Protein AF-A0A7Z8QUR5-F1 (afdb_monomer_lite)

pLDDT: mean 93.94, std 6.03, range [42.06, 98.44]

Radius of gyration: 19.05 Å; chains: 1; bounding box: 46×37×55 Å

Sequence (191 aa):
LMANPPFAGDIKESRILHQYELGFKENGKAQSKVGRDILFIERNLDFLKPGGRMAIVLPQGRFNNTSDKHIREFIAQHGRILAVIGLHGNSFKPHTGTKTSVLFVQKWDDELCPKVDDYPIFFAVSEKGGKDNSGDYIYVNNGNGQYKLDKNGHLIVDHDLHNHDGELQDGIAEAFIEWAKSEKFSFWAEC

Secondary structure (DSSP, 8-state):
-EE----S-EE--HHHHTT-GGGB-TTSPBPS-EEHHHHHHHHHHHTSPTT-EEEEEEETHHHH-GGGHHHHHHHHHHEEEEEEEEPPTTTTTTT----EEEEEEEE-BTTTB---S----EEEE-S-BSB-SSSPBPB-B-SSSSBPB-TTSPBPB-BSS--TTTTS---HHHHHHHHHHHTT-TTTS--

Foldseek 3Di:
DEDEDDQDDKDQPLVVLVVDPQQADPVRHGDRIDTPLLRVLRVVLVPADAQGKYKYKYFPCCVDPPVNVVSVVVQLVFWDFAEKEWEDQQLPPPPDSGTIIITMTTGDDVPQHDRDPDDDHYYYYKPFNQADRRRHGAFDDPVPRDGDAAPVRHTHGPTQDACNVVVRPGHPVNVSLVVCVVVVRSVNHDD

Structure (mmCIF, N/CA/C/O backbone):
data_AF-A0A7Z8QUR5-F1
#
_entry.id   AF-A0A7Z8QUR5-F1
#
loop_
_atom_site.group_PDB
_atom_site.id
_atom_site.type_symbol
_atom_site.label_atom_id
_atom_site.label_alt_id
_atom_site.label_comp_id
_atom_site.label_asym_id
_atom_site.label_entity_id
_atom_site.label_seq_id
_atom_site.pdbx_PDB_ins_code
_atom_site.Cartn_x
_atom_site.Cartn_y
_atom_site.Cartn_z
_atom_site.occupancy
_atom_site.B_iso_or_equiv
_atom_site.auth_seq_id
_atom_site.auth_comp_id
_atom_site.auth_asym_id
_atom_site.auth_atom_id
_atom_site.pdbx_PDB_model_num
ATOM 1 N N . LEU A 1 1 ? -10.947 2.548 -4.951 1.00 94.38 1 LEU A N 1
ATOM 2 C CA . LEU A 1 1 ? -10.442 3.801 -4.350 1.00 94.38 1 LEU A CA 1
ATOM 3 C C . LEU A 1 1 ? -8.917 3.785 -4.394 1.00 94.38 1 LEU A C 1
ATOM 5 O O . LEU A 1 1 ? -8.340 2.737 -4.148 1.00 94.38 1 LEU A O 1
ATOM 9 N N . MET A 1 2 ? -8.259 4.898 -4.710 1.00 97.06 2 MET A N 1
ATOM 10 C CA . MET A 1 2 ? -6.796 5.015 -4.621 1.00 97.06 2 MET A CA 1
ATOM 11 C C . MET A 1 2 ? -6.444 6.283 -3.851 1.00 97.06 2 MET A C 1
ATOM 13 O O . MET A 1 2 ? -7.043 7.324 -4.116 1.00 97.06 2 MET A O 1
ATOM 17 N N . ALA A 1 3 ? -5.514 6.201 -2.901 1.00 96.12 3 ALA A N 1
ATOM 18 C CA . ALA A 1 3 ? -5.150 7.344 -2.071 1.00 96.12 3 ALA A CA 1
ATOM 19 C C . ALA A 1 3 ? -3.667 7.358 -1.685 1.00 96.12 3 ALA A C 1
ATOM 21 O O . ALA A 1 3 ? -3.064 6.334 -1.369 1.00 96.12 3 ALA A O 1
ATOM 22 N N . ASN A 1 4 ? -3.109 8.564 -1.635 1.00 95.12 4 ASN A N 1
ATOM 23 C CA . ASN A 1 4 ? -1.828 8.862 -1.009 1.00 95.12 4 ASN A CA 1
ATOM 24 C C . ASN A 1 4 ? -2.069 9.950 0.057 1.00 95.12 4 ASN A C 1
ATOM 26 O O . ASN A 1 4 ? -1.924 11.137 -0.245 1.00 95.12 4 ASN A O 1
ATOM 30 N N . PRO A 1 5 ? -2.578 9.578 1.249 1.00 91.81 5 PRO A N 1
ATOM 31 C CA . PRO A 1 5 ? -2.932 10.538 2.287 1.00 91.81 5 PRO A CA 1
ATOM 32 C C . PRO A 1 5 ? -1.690 11.263 2.830 1.00 91.81 5 PRO A C 1
ATOM 34 O O . PRO A 1 5 ? -0.589 10.717 2.805 1.00 91.81 5 PRO A O 1
ATOM 37 N N . PRO A 1 6 ? -1.841 12.476 3.385 1.00 86.62 6 PRO A N 1
ATOM 38 C CA . PRO A 1 6 ? -0.739 13.150 4.060 1.00 86.62 6 PRO A CA 1
ATOM 39 C C . PRO A 1 6 ? -0.264 12.331 5.273 1.00 86.62 6 PRO A C 1
ATOM 41 O O . PRO A 1 6 ? -1.044 12.047 6.180 1.00 86.62 6 PRO A O 1
ATOM 44 N N . PHE A 1 7 ? 1.028 11.989 5.311 1.00 79.75 7 PHE A N 1
ATOM 45 C CA . PHE A 1 7 ? 1.600 11.131 6.362 1.00 79.75 7 PHE A CA 1
ATOM 46 C C . PHE A 1 7 ? 1.850 11.850 7.691 1.00 79.75 7 PHE A C 1
ATOM 48 O O . PHE A 1 7 ? 1.913 11.216 8.740 1.00 79.75 7 PHE A O 1
ATOM 55 N N . ALA A 1 8 ? 2.059 13.167 7.653 1.00 81.00 8 ALA A N 1
ATOM 56 C CA . ALA A 1 8 ? 2.546 13.916 8.802 1.00 81.00 8 ALA A CA 1
ATOM 57 C C . ALA A 1 8 ? 1.423 14.616 9.576 1.00 81.00 8 ALA A C 1
ATOM 59 O O . ALA A 1 8 ? 0.533 15.260 9.007 1.00 81.00 8 ALA A O 1
ATOM 60 N N . GLY A 1 9 ? 1.564 14.578 10.899 1.00 88.56 9 GLY A N 1
ATOM 61 C CA . GLY A 1 9 ? 0.749 15.323 11.846 1.00 88.56 9 GLY A CA 1
ATOM 62 C C . GLY A 1 9 ? -0.358 14.498 12.489 1.00 88.56 9 GLY A C 1
ATOM 63 O O . GLY A 1 9 ? -0.866 13.527 11.929 1.00 88.56 9 GLY A O 1
ATOM 64 N N . ASP A 1 10 ? -0.737 14.955 13.677 1.00 94.06 10 ASP A N 1
ATOM 65 C CA . ASP A 1 10 ? -1.798 14.362 14.477 1.00 94.06 10 ASP A CA 1
ATOM 66 C C . ASP A 1 10 ? -3.053 15.244 14.420 1.00 94.06 10 ASP A C 1
ATOM 68 O O . ASP A 1 10 ? -2.958 16.475 14.409 1.00 94.06 10 ASP A O 1
ATOM 72 N N . ILE A 1 11 ? -4.223 14.611 14.440 1.00 94.81 11 ILE A N 1
ATOM 73 C CA . ILE A 1 11 ? -5.502 15.245 14.766 1.00 94.81 11 ILE A CA 1
ATOM 74 C C . ILE A 1 11 ? -5.678 15.183 16.279 1.00 94.81 11 ILE A C 1
ATOM 76 O O . ILE A 1 11 ? -5.485 14.124 16.878 1.00 94.81 11 ILE A O 1
ATOM 80 N N . LYS A 1 12 ? -6.017 16.315 16.900 1.00 95.88 12 LYS A N 1
ATOM 81 C CA . LYS A 1 12 ? -6.177 16.444 18.364 1.00 95.88 12 LYS A CA 1
ATOM 82 C C . LYS A 1 12 ? -7.586 16.875 18.761 1.00 95.88 12 LYS A C 1
ATOM 84 O O . LYS A 1 12 ? -7.956 16.820 19.929 1.00 95.88 12 LYS A O 1
ATOM 89 N N . GLU A 1 13 ? -8.371 17.334 17.798 1.00 96.06 13 GLU A N 1
ATOM 90 C CA . GLU A 1 13 ? -9.715 17.839 17.989 1.00 96.06 13 GLU A CA 1
ATOM 91 C C . GLU A 1 13 ? -10.653 16.681 18.350 1.00 96.06 13 GLU A C 1
ATOM 93 O O . GLU A 1 13 ? -11.044 15.897 17.485 1.00 96.06 13 GLU A O 1
ATOM 98 N N . SER A 1 14 ? -11.067 16.583 19.619 1.00 94.06 14 SER A N 1
ATOM 99 C CA . SER A 1 14 ? -11.916 15.481 20.106 1.00 94.06 14 SER A CA 1
ATOM 100 C C . SER A 1 14 ? -13.206 15.315 19.301 1.00 94.06 14 SER A C 1
ATOM 102 O O . SER A 1 14 ? -13.635 14.196 19.053 1.00 94.06 14 SER A O 1
ATOM 104 N N . ARG A 1 15 ? -13.801 16.419 18.823 1.00 95.12 15 ARG A N 1
ATOM 105 C CA . ARG A 1 15 ? -14.998 16.376 17.965 1.00 95.12 15 ARG A CA 1
ATOM 106 C C . ARG A 1 15 ? -14.752 15.629 16.650 1.00 95.12 15 ARG A C 1
ATOM 108 O O . ARG A 1 15 ? -15.685 15.038 16.116 1.00 95.12 15 ARG A O 1
ATOM 115 N N . ILE A 1 16 ? -13.536 15.692 16.111 1.00 94.12 16 ILE A N 1
ATOM 116 C CA . ILE A 1 16 ? -13.156 14.932 14.919 1.00 94.12 16 ILE A CA 1
ATOM 117 C C . ILE A 1 16 ? -12.874 13.489 15.323 1.00 94.12 16 ILE A C 1
ATOM 119 O O . ILE A 1 16 ? -13.460 12.593 14.735 1.00 94.12 16 ILE A O 1
ATOM 123 N N . LEU A 1 17 ? -12.050 13.265 16.352 1.00 95.56 17 LEU A N 1
ATOM 124 C CA . LEU A 1 17 ? -11.654 11.916 16.778 1.00 95.56 17 LEU A CA 1
ATOM 125 C C . LEU A 1 17 ? -12.848 11.036 17.163 1.00 95.56 17 LEU A C 1
ATOM 127 O O . LEU A 1 17 ? -12.876 9.871 16.801 1.00 95.56 17 LEU A O 1
ATOM 131 N N . HIS A 1 18 ? -13.867 11.592 17.819 1.00 95.50 18 HIS A N 1
ATOM 132 C CA . HIS A 1 18 ? -15.060 10.837 18.216 1.00 95.50 18 HIS A CA 1
ATOM 133 C C . HIS A 1 18 ? -15.936 10.369 17.040 1.00 95.50 18 HIS A C 1
ATOM 135 O O . HIS A 1 18 ? -16.904 9.652 17.268 1.00 95.50 18 HIS A O 1
ATOM 141 N N . GLN A 1 19 ? -15.634 10.779 15.804 1.00 95.38 19 GLN A N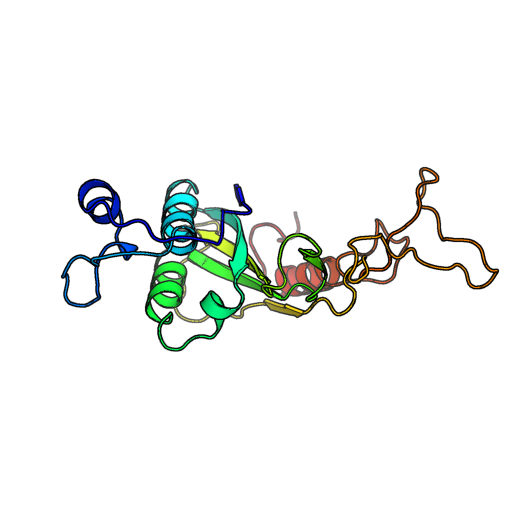 1
ATOM 142 C CA . GLN A 1 19 ? -16.309 10.282 14.599 1.00 95.38 19 GLN A CA 1
ATOM 143 C C . GLN A 1 19 ? -15.662 9.013 14.034 1.00 95.38 19 GLN A C 1
ATOM 145 O O . GLN A 1 19 ? -16.147 8.522 13.021 1.00 95.38 19 GLN A O 1
ATOM 150 N N . TYR A 1 20 ? -14.569 8.540 14.639 1.00 96.69 20 TYR A N 1
ATOM 151 C CA . TYR A 1 20 ? -13.772 7.423 14.146 1.00 96.69 20 TYR A CA 1
ATOM 152 C C . TYR A 1 20 ? -13.586 6.366 15.234 1.00 96.69 20 TYR A C 1
ATOM 154 O O . TYR A 1 20 ? -13.279 6.713 16.375 1.00 96.69 20 TYR A O 1
ATOM 162 N N . GLU A 1 21 ? -13.685 5.090 14.883 1.00 95.94 21 GLU A N 1
ATOM 163 C CA . GLU A 1 21 ? -13.362 3.948 15.741 1.00 95.94 21 GLU A CA 1
ATOM 164 C C . GLU A 1 21 ? -11.889 3.968 16.153 1.00 95.94 21 GLU A C 1
ATOM 166 O O . GLU A 1 21 ? -11.568 3.860 17.339 1.00 95.94 21 GLU A O 1
ATOM 171 N N . LEU A 1 22 ? -10.985 4.246 15.206 1.00 95.62 22 LEU A N 1
ATOM 172 C CA . LEU A 1 22 ? -9.558 4.445 15.479 1.00 95.62 22 LEU A CA 1
ATOM 173 C C . LEU A 1 22 ? -9.285 5.724 16.291 1.00 95.62 22 LEU A C 1
ATOM 175 O O . LEU A 1 22 ? -8.158 5.958 16.727 1.00 95.62 22 LEU A O 1
ATOM 179 N N . GLY A 1 23 ? -10.309 6.544 16.546 1.00 95.75 23 GLY A N 1
ATOM 180 C CA . GLY A 1 23 ? -10.299 7.629 17.525 1.00 95.75 23 GLY A CA 1
ATOM 181 C C . GLY A 1 23 ? -10.326 7.159 18.982 1.00 95.75 23 GLY A C 1
ATOM 182 O O . GLY A 1 23 ? -10.066 7.959 19.885 1.00 95.75 23 GLY A O 1
ATOM 183 N N . PHE A 1 24 ? -10.593 5.876 19.233 1.00 94.69 24 PHE A N 1
ATOM 184 C CA . PHE A 1 24 ? -10.691 5.279 20.562 1.00 94.69 24 PHE A CA 1
ATOM 185 C C . PHE A 1 24 ? -9.614 4.211 20.776 1.00 94.69 24 PHE A C 1
ATOM 187 O O . PHE A 1 24 ? -9.007 3.691 19.844 1.00 94.69 24 PHE A O 1
ATOM 194 N N . LYS A 1 25 ? -9.315 3.930 22.044 1.00 90.88 25 LYS A N 1
ATOM 195 C CA . LYS A 1 25 ? -8.469 2.808 22.467 1.00 90.88 25 LYS A CA 1
ATOM 196 C C . LYS A 1 25 ? -9.331 1.564 22.664 1.00 90.88 25 LYS A C 1
ATOM 198 O O . LYS A 1 25 ? -10.531 1.681 22.886 1.00 90.88 25 LYS A O 1
ATOM 203 N N . GLU A 1 26 ? -8.699 0.396 22.750 1.00 86.75 26 GLU A N 1
ATOM 204 C CA . GLU A 1 26 ? -9.377 -0.883 23.034 1.00 86.75 26 GLU A CA 1
ATOM 205 C C . GLU A 1 26 ? -10.237 -0.859 24.312 1.00 86.75 26 GLU A C 1
ATOM 207 O O . GLU A 1 26 ? -11.269 -1.513 24.386 1.00 86.75 26 GLU A O 1
ATOM 212 N N . ASN A 1 27 ? -9.860 -0.061 25.318 1.00 89.62 27 ASN A N 1
ATOM 213 C CA . ASN A 1 27 ? -10.640 0.105 26.551 1.00 89.62 27 ASN A CA 1
ATOM 214 C C . ASN A 1 27 ? -11.798 1.121 26.440 1.00 89.62 27 ASN A C 1
ATOM 216 O O . ASN A 1 27 ? -12.309 1.574 27.465 1.00 89.62 27 ASN A O 1
ATOM 220 N N . GLY A 1 28 ? -12.153 1.544 25.225 1.00 90.44 28 GLY A N 1
ATOM 221 C CA . GLY A 1 28 ? -13.229 2.494 24.936 1.00 90.44 28 GLY A CA 1
ATOM 222 C C . GLY A 1 28 ? -12.909 3.958 25.255 1.00 90.44 28 GLY A C 1
ATOM 223 O O . GLY A 1 28 ? -13.743 4.832 25.029 1.00 90.44 28 GLY A O 1
ATOM 224 N N . LYS A 1 29 ? -11.716 4.278 25.776 1.00 93.81 29 LYS A N 1
ATOM 225 C CA . LYS A 1 29 ? -11.328 5.673 26.037 1.00 93.81 29 LYS A CA 1
ATOM 226 C C . LYS A 1 29 ? -10.897 6.361 24.747 1.00 93.81 29 LYS A C 1
ATOM 228 O O . LYS A 1 29 ? -10.070 5.825 24.012 1.00 93.81 29 LYS A O 1
ATOM 233 N N . ALA A 1 30 ? -11.379 7.582 24.530 1.00 93.81 30 ALA A N 1
ATOM 234 C CA . ALA A 1 30 ? -10.937 8.418 23.419 1.00 93.81 30 ALA A CA 1
ATOM 235 C C . ALA A 1 30 ? -9.418 8.660 23.468 1.00 93.81 30 ALA A C 1
ATOM 237 O O . ALA A 1 30 ? -8.822 8.862 24.536 1.00 93.81 30 ALA A O 1
ATOM 238 N N . GLN A 1 31 ? -8.781 8.639 22.301 1.00 94.75 31 GLN A N 1
ATOM 239 C CA . GLN A 1 31 ? -7.387 9.027 22.145 1.00 94.75 31 GLN A CA 1
ATOM 240 C C . GLN A 1 31 ? -7.263 10.554 22.210 1.00 94.75 31 GLN A C 1
ATOM 242 O O . GLN A 1 31 ? -8.130 11.286 21.744 1.00 94.75 31 GLN A O 1
ATOM 247 N N . SER A 1 32 ? -6.174 11.058 22.796 1.00 94.06 32 SER A N 1
ATOM 248 C CA . SER A 1 32 ? -5.909 12.505 22.851 1.00 94.06 32 SER A CA 1
ATOM 249 C C . SER A 1 32 ? -5.345 13.055 21.542 1.00 94.06 32 SER A C 1
ATOM 251 O O . SER A 1 32 ? -5.365 14.264 21.314 1.00 94.06 32 SER A O 1
ATOM 253 N N . LYS A 1 33 ? -4.796 12.171 20.704 1.00 95.31 33 LYS A N 1
ATOM 254 C CA . LYS A 1 33 ? -4.282 12.478 19.377 1.00 95.31 33 LYS A CA 1
ATOM 255 C C . LYS A 1 33 ? -4.216 11.206 18.536 1.00 95.31 33 LYS A C 1
ATOM 257 O O . LYS A 1 33 ? -3.878 10.156 19.078 1.00 95.31 33 LYS A O 1
ATOM 262 N N . VAL A 1 34 ? -4.487 11.310 17.240 1.00 94.75 34 VAL A N 1
ATOM 263 C CA . VAL A 1 34 ? -4.374 10.195 16.283 1.00 94.75 34 VAL A CA 1
ATOM 264 C C . VAL A 1 34 ? -3.697 10.692 15.011 1.00 94.75 34 VAL A C 1
ATOM 266 O O . VAL A 1 34 ? -3.974 11.804 14.559 1.00 94.75 34 VAL A O 1
ATOM 269 N N . GLY A 1 35 ? -2.800 9.885 14.442 1.00 94.00 35 GLY A N 1
ATOM 270 C CA . GLY A 1 35 ? -2.134 10.211 13.180 1.00 94.00 35 GLY A CA 1
ATOM 271 C C . GLY A 1 35 ? -3.149 10.387 12.051 1.00 94.00 35 GLY A C 1
ATOM 272 O O . GLY A 1 35 ? -4.105 9.618 11.944 1.00 94.00 35 GLY A O 1
ATOM 273 N N . ARG A 1 36 ? -2.964 11.407 11.204 1.00 93.31 36 ARG A N 1
ATOM 274 C CA . ARG A 1 36 ? -3.874 11.653 10.069 1.00 93.31 36 ARG A CA 1
ATOM 275 C C . ARG A 1 36 ? -3.976 10.443 9.154 1.00 93.31 36 ARG A C 1
ATOM 277 O O . ARG A 1 36 ? -5.077 10.065 8.771 1.00 93.31 36 ARG A O 1
ATOM 284 N N . ASP A 1 37 ? -2.838 9.834 8.847 1.00 92.75 37 ASP A N 1
ATOM 285 C CA . ASP A 1 37 ? -2.734 8.625 8.036 1.00 92.75 37 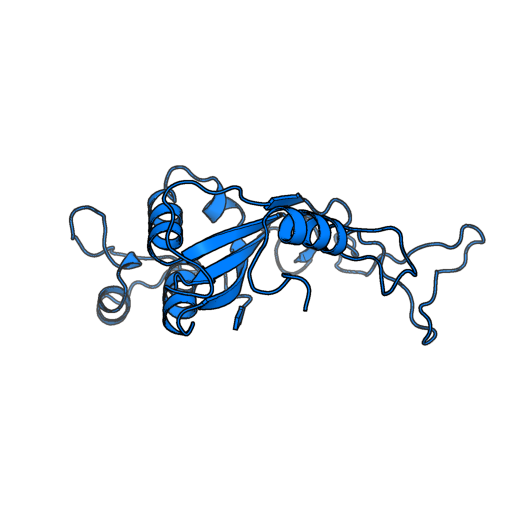ASP A CA 1
ATOM 286 C C . ASP A 1 37 ? -3.608 7.479 8.571 1.00 92.75 37 ASP A C 1
ATOM 288 O O . ASP A 1 37 ? -4.273 6.818 7.780 1.00 92.75 37 ASP A O 1
ATOM 292 N N . ILE A 1 38 ? -3.694 7.312 9.896 1.00 94.81 38 ILE A N 1
ATOM 293 C CA . ILE A 1 38 ? -4.559 6.317 10.552 1.00 94.81 38 ILE A CA 1
ATOM 294 C C . ILE A 1 38 ? -6.039 6.612 10.281 1.00 94.81 38 ILE A C 1
ATOM 296 O O . ILE A 1 38 ? -6.769 5.730 9.841 1.00 94.81 38 ILE A O 1
ATOM 300 N N . LEU A 1 39 ? -6.489 7.852 10.491 1.00 95.25 39 LEU A N 1
ATOM 301 C CA . LEU A 1 39 ? -7.895 8.216 10.258 1.00 95.25 39 LEU A CA 1
ATOM 302 C C . LEU A 1 39 ? -8.279 8.121 8.776 1.00 95.25 39 LEU A C 1
ATOM 304 O O . LEU A 1 39 ? -9.428 7.834 8.443 1.00 95.25 39 LEU A O 1
ATOM 308 N N . PHE A 1 40 ? -7.318 8.329 7.871 1.00 95.94 40 PHE A N 1
ATOM 309 C CA . PHE A 1 40 ? -7.537 8.087 6.450 1.00 95.94 40 PHE A CA 1
ATOM 310 C C . PHE A 1 40 ? -7.766 6.604 6.148 1.00 95.94 40 PHE A C 1
ATOM 312 O O . PHE A 1 40 ? -8.554 6.325 5.253 1.00 95.94 40 PHE A O 1
ATOM 319 N N . ILE A 1 41 ? -7.153 5.653 6.859 1.00 96.44 41 ILE A N 1
ATOM 320 C CA . ILE A 1 41 ? -7.423 4.218 6.644 1.00 96.44 41 ILE A CA 1
ATOM 321 C C . ILE A 1 41 ? -8.914 3.934 6.836 1.00 96.44 41 ILE A C 1
ATOM 323 O O . ILE A 1 41 ? -9.567 3.434 5.921 1.00 96.44 41 ILE A O 1
ATOM 327 N N . GLU A 1 42 ? -9.451 4.330 7.988 1.00 96.81 42 GLU A N 1
ATOM 328 C CA . GLU A 1 42 ? -10.864 4.158 8.326 1.00 96.81 42 GLU A CA 1
ATOM 329 C C . GLU A 1 42 ? -11.775 4.895 7.341 1.00 96.81 42 GLU A C 1
ATOM 331 O O . GLU A 1 42 ? -12.625 4.278 6.704 1.00 96.81 42 GLU A O 1
ATOM 336 N N . ARG A 1 43 ? -11.512 6.183 7.083 1.00 96.38 43 ARG A N 1
ATOM 337 C CA . ARG A 1 43 ? -12.330 6.967 6.147 1.00 96.38 43 ARG A CA 1
ATOM 338 C C . ARG A 1 43 ? -12.380 6.363 4.740 1.00 96.38 43 ARG A C 1
ATOM 340 O O . ARG A 1 43 ? -13.412 6.424 4.076 1.00 96.38 43 ARG A O 1
ATOM 347 N N . ASN A 1 44 ? -11.262 5.826 4.252 1.00 97.06 44 ASN A N 1
ATOM 348 C CA . ASN A 1 44 ? -11.205 5.208 2.930 1.00 97.06 44 ASN A CA 1
ATOM 349 C C . ASN A 1 44 ? -11.963 3.872 2.895 1.00 97.06 44 ASN A C 1
ATOM 351 O O . ASN A 1 44 ? -12.617 3.598 1.890 1.00 97.06 44 ASN A O 1
ATOM 355 N N . LEU A 1 45 ? -11.927 3.080 3.973 1.00 96.88 45 LEU A N 1
ATOM 356 C CA . LEU A 1 45 ? -12.722 1.853 4.112 1.00 96.88 45 LEU A CA 1
ATOM 357 C C . LEU A 1 45 ? -14.228 2.142 4.189 1.00 96.88 45 LEU A C 1
ATOM 359 O O . LEU A 1 45 ? -15.021 1.424 3.571 1.00 96.88 45 LEU A O 1
ATOM 363 N N . ASP A 1 46 ? -14.632 3.216 4.867 1.00 96.50 46 ASP A N 1
ATOM 364 C CA . ASP A 1 46 ? -16.031 3.658 4.919 1.00 96.50 46 ASP A CA 1
ATOM 365 C C . ASP A 1 46 ? -16.574 3.997 3.530 1.00 96.50 46 ASP A C 1
ATOM 367 O O . ASP A 1 46 ? -17.696 3.627 3.187 1.00 96.50 46 ASP A O 1
ATOM 371 N N . PHE A 1 47 ? -15.759 4.656 2.701 1.00 96.88 47 PHE A N 1
ATOM 372 C CA . PHE A 1 47 ? -16.135 5.029 1.336 1.00 96.88 47 PHE A CA 1
ATOM 373 C C . PHE A 1 47 ? -16.159 3.865 0.346 1.00 96.88 47 PHE A C 1
ATOM 375 O O . PHE A 1 47 ? -16.686 4.015 -0.761 1.00 96.88 47 PHE A O 1
ATOM 382 N N . LEU A 1 48 ? -15.617 2.700 0.702 1.00 98.00 48 LEU A N 1
ATOM 383 C CA . LEU A 1 48 ? -15.792 1.513 -0.121 1.00 98.00 48 LEU A CA 1
ATOM 384 C C . LEU A 1 48 ? -17.219 0.980 0.021 1.00 98.00 48 LEU A C 1
ATOM 386 O O . LEU A 1 48 ? -17.692 0.680 1.121 1.00 98.00 48 LEU A O 1
ATOM 390 N N . LYS A 1 49 ? -17.872 0.769 -1.124 1.00 97.69 49 LYS A N 1
ATOM 391 C CA . LYS A 1 49 ? -19.015 -0.146 -1.202 1.00 97.69 49 LYS A CA 1
ATOM 392 C C . LYS A 1 49 ? -18.585 -1.566 -0.783 1.00 97.69 49 LYS A C 1
ATOM 394 O O . LYS A 1 49 ? -17.398 -1.881 -0.935 1.00 97.69 49 LYS A O 1
ATOM 399 N N . PRO A 1 50 ? -19.506 -2.424 -0.313 1.00 98.06 50 PRO A N 1
ATOM 400 C CA . PRO A 1 50 ? -19.234 -3.853 -0.139 1.00 98.06 50 PRO A CA 1
ATOM 401 C C . PRO A 1 50 ? -18.555 -4.454 -1.382 1.00 98.06 50 PRO A C 1
ATOM 403 O O . PRO A 1 50 ? -18.873 -4.082 -2.518 1.00 98.06 50 PRO A O 1
ATOM 406 N N . GLY A 1 51 ? -17.505 -5.249 -1.166 1.00 97.69 51 GLY A N 1
ATOM 407 C CA . GLY A 1 51 ? -16.700 -5.880 -2.220 1.00 97.69 51 GLY A CA 1
ATOM 408 C C . GLY A 1 51 ? -15.782 -4.912 -2.975 1.00 97.69 51 GLY A C 1
ATOM 409 O O . GLY A 1 51 ? -14.992 -5.322 -3.830 1.00 97.69 51 GLY A O 1
ATOM 410 N N . GLY A 1 52 ? -15.866 -3.613 -2.670 1.00 98.06 52 GLY A N 1
ATOM 411 C CA . GLY A 1 52 ? -15.011 -2.570 -3.211 1.00 98.06 52 GLY A CA 1
ATOM 412 C C . GLY A 1 52 ? -13.553 -2.752 -2.799 1.00 98.06 52 GLY A C 1
ATOM 413 O O . GLY A 1 52 ? -13.242 -3.351 -1.775 1.00 98.06 52 GLY A O 1
ATOM 414 N N . ARG A 1 53 ? -12.641 -2.208 -3.608 1.00 98.06 53 ARG A N 1
ATOM 415 C CA . ARG A 1 53 ? -11.191 -2.332 -3.412 1.00 98.06 53 ARG A CA 1
ATOM 416 C C . ARG A 1 53 ? -10.543 -0.971 -3.203 1.00 98.06 53 ARG A C 1
ATOM 418 O O . ARG A 1 53 ? -10.925 0.004 -3.865 1.00 98.06 53 ARG A O 1
ATOM 425 N N . MET A 1 54 ? -9.542 -0.910 -2.333 1.00 97.81 54 MET A N 1
ATOM 426 C CA . MET A 1 54 ? -8.674 0.253 -2.168 1.00 97.81 54 MET A CA 1
ATOM 427 C C . MET A 1 54 ? -7.196 -0.091 -2.315 1.00 97.81 54 MET A C 1
ATOM 429 O O . MET A 1 54 ? -6.774 -1.180 -1.939 1.00 97.81 54 MET A O 1
ATOM 433 N N . ALA A 1 55 ? -6.430 0.877 -2.813 1.00 98.25 55 ALA A N 1
ATOM 434 C CA . ALA A 1 55 ? -4.978 0.928 -2.707 1.00 98.25 55 ALA A CA 1
ATOM 435 C C . ALA A 1 55 ? -4.597 2.222 -1.974 1.00 98.25 55 ALA A C 1
ATOM 437 O O . ALA A 1 55 ? -4.990 3.311 -2.403 1.00 98.25 55 ALA A O 1
ATOM 438 N N . ILE A 1 56 ? -3.877 2.118 -0.859 1.00 97.62 56 ILE A N 1
ATOM 439 C CA . ILE A 1 56 ? -3.486 3.275 -0.047 1.00 97.62 56 ILE A CA 1
ATOM 440 C C . ILE A 1 56 ? -1.993 3.252 0.253 1.00 97.62 56 ILE A C 1
ATOM 442 O O . ILE A 1 56 ? -1.452 2.236 0.683 1.00 97.62 56 ILE A O 1
ATOM 446 N N . VAL A 1 57 ? -1.323 4.380 0.033 1.00 97.12 57 VAL A N 1
ATOM 447 C CA . VAL A 1 57 ? 0.075 4.550 0.437 1.00 97.12 57 VAL A CA 1
ATOM 448 C C . VAL A 1 57 ? 0.126 4.904 1.920 1.00 97.12 57 VAL A C 1
ATOM 450 O O . VAL A 1 57 ? -0.532 5.846 2.354 1.00 97.12 57 VAL A O 1
ATOM 453 N N . LEU A 1 58 ? 0.920 4.174 2.699 1.00 95.56 58 LEU A N 1
ATOM 454 C CA . LEU A 1 58 ? 1.118 4.427 4.127 1.00 95.56 58 LEU A CA 1
ATOM 455 C C . LEU A 1 58 ? 2.606 4.329 4.497 1.00 95.56 58 LEU A C 1
ATOM 457 O O . LEU A 1 58 ? 3.369 3.632 3.818 1.00 95.56 58 LEU A O 1
ATOM 461 N N . PRO A 1 59 ? 3.049 4.981 5.587 1.00 94.44 59 PRO A N 1
ATOM 462 C CA . PRO A 1 59 ? 4.374 4.746 6.151 1.00 94.44 59 PRO A CA 1
ATOM 463 C C . PRO A 1 59 ? 4.568 3.272 6.522 1.00 94.44 59 PRO A C 1
ATOM 465 O O . PRO A 1 59 ? 3.670 2.654 7.097 1.00 94.44 59 PRO A O 1
ATOM 468 N N . GLN A 1 60 ? 5.762 2.723 6.275 1.00 91.06 60 GLN A N 1
ATOM 469 C CA . GLN A 1 60 ? 6.041 1.302 6.521 1.00 91.06 60 GLN A CA 1
ATOM 470 C C . GLN A 1 60 ? 5.762 0.886 7.981 1.00 91.06 60 GLN A C 1
ATOM 472 O O . GLN A 1 60 ? 5.323 -0.234 8.233 1.00 91.06 60 GLN A O 1
ATOM 477 N N . GLY A 1 61 ? 5.957 1.808 8.932 1.00 89.38 61 GLY A N 1
ATOM 478 C CA . GLY A 1 61 ? 5.701 1.588 10.358 1.00 89.38 61 GLY A CA 1
ATOM 479 C C . GLY A 1 61 ? 4.303 1.039 10.669 1.00 89.38 61 GLY A C 1
ATOM 480 O O . GLY A 1 61 ? 4.159 0.216 11.570 1.00 89.38 61 GLY A O 1
ATOM 481 N N . ARG A 1 62 ? 3.280 1.408 9.881 1.00 92.38 62 ARG A N 1
ATOM 482 C CA . ARG A 1 62 ? 1.897 0.935 10.089 1.00 92.38 62 ARG A CA 1
ATOM 483 C C . ARG A 1 62 ? 1.755 -0.579 9.928 1.00 92.38 62 ARG A C 1
ATOM 485 O O . ARG A 1 62 ? 0.894 -1.198 10.553 1.00 92.38 62 ARG A O 1
ATOM 492 N N . PHE A 1 63 ? 2.635 -1.192 9.144 1.00 88.94 63 PHE A N 1
ATOM 493 C CA . PHE A 1 63 ? 2.581 -2.617 8.839 1.00 88.94 63 PHE A CA 1
ATOM 494 C C . PHE A 1 63 ? 3.351 -3.484 9.835 1.00 88.94 63 PHE A C 1
ATOM 496 O O . PHE A 1 63 ? 3.028 -4.660 9.967 1.00 88.94 63 PHE A O 1
ATOM 503 N N . ASN A 1 64 ? 4.342 -2.939 10.548 1.00 86.69 64 ASN A N 1
ATOM 504 C CA . ASN A 1 64 ? 5.260 -3.746 11.360 1.00 86.69 64 ASN A CA 1
ATOM 505 C C . ASN A 1 64 ? 5.413 -3.295 12.818 1.00 86.69 64 ASN A C 1
ATOM 507 O O . ASN A 1 64 ? 5.821 -4.106 13.648 1.00 86.69 64 ASN A O 1
ATOM 511 N N . ASN A 1 65 ? 5.065 -2.056 13.171 1.00 91.06 65 ASN A N 1
ATOM 512 C CA . ASN A 1 65 ? 5.190 -1.599 14.551 1.00 91.06 65 ASN A CA 1
ATOM 513 C C . ASN A 1 65 ? 4.235 -2.376 15.467 1.00 91.06 65 ASN A C 1
ATOM 515 O O . ASN A 1 65 ? 3.048 -2.554 15.160 1.00 91.06 65 ASN A O 1
ATOM 519 N N . THR A 1 66 ? 4.737 -2.795 16.630 1.00 91.00 66 THR A N 1
ATOM 520 C CA . THR A 1 66 ? 3.937 -3.473 17.662 1.00 91.00 66 THR A CA 1
ATOM 521 C C . THR A 1 66 ? 2.834 -2.567 18.209 1.00 91.00 66 THR A C 1
ATOM 523 O O . THR A 1 66 ? 1.721 -3.035 18.435 1.00 91.00 66 THR A O 1
ATOM 526 N N . SER A 1 67 ? 3.102 -1.262 18.350 1.00 89.19 67 SER A N 1
ATOM 527 C CA . SER A 1 67 ? 2.108 -0.261 18.775 1.00 89.19 67 SER A CA 1
ATOM 528 C C . SER A 1 67 ? 0.917 -0.147 17.821 1.00 89.19 67 SER A C 1
ATOM 530 O O . SER A 1 67 ? -0.176 0.239 18.231 1.00 89.19 67 SER A O 1
ATOM 532 N N . ASP A 1 68 ? 1.121 -0.512 16.557 1.00 92.62 68 ASP A N 1
ATOM 533 C CA . ASP A 1 68 ? 0.166 -0.308 15.469 1.00 92.62 68 ASP A CA 1
ATOM 534 C C . ASP A 1 68 ? -0.637 -1.587 15.171 1.00 92.62 68 ASP A C 1
ATOM 536 O O . ASP A 1 68 ? -1.362 -1.657 14.181 1.00 92.62 68 ASP A O 1
ATOM 540 N N . LYS A 1 69 ? -0.541 -2.607 16.040 1.00 93.56 69 LYS A N 1
ATOM 541 C CA . LYS A 1 69 ? -1.296 -3.865 15.927 1.00 93.56 69 LYS A CA 1
ATOM 542 C C . LYS A 1 69 ? -2.803 -3.627 15.774 1.00 93.56 69 LYS A C 1
ATOM 544 O O . LYS A 1 69 ? -3.397 -4.174 14.850 1.00 93.56 69 LYS A O 1
ATOM 549 N N . HIS A 1 70 ? -3.371 -2.751 16.603 1.00 92.94 70 HIS A N 1
ATOM 550 C CA . HIS A 1 70 ? -4.797 -2.407 16.586 1.00 92.94 70 HIS A CA 1
ATOM 551 C C . HIS A 1 70 ? -5.275 -1.873 15.223 1.00 92.94 70 HIS A C 1
ATOM 553 O O . HIS A 1 70 ? -6.405 -2.122 14.822 1.00 92.94 70 HIS A O 1
ATOM 559 N N . ILE A 1 71 ? -4.406 -1.190 14.466 1.00 94.69 71 ILE A N 1
ATOM 560 C CA . ILE A 1 71 ? -4.723 -0.693 13.118 1.00 94.69 71 ILE A CA 1
ATOM 561 C C . ILE A 1 71 ? -4.848 -1.867 12.144 1.00 94.69 71 ILE A C 1
ATOM 563 O O . ILE A 1 71 ? -5.762 -1.901 11.325 1.00 94.69 71 ILE A O 1
ATOM 567 N N . ARG A 1 72 ? -3.941 -2.849 12.230 1.00 95.38 72 ARG A N 1
ATOM 568 C CA . ARG A 1 72 ? -3.993 -4.053 11.385 1.00 95.38 72 ARG A CA 1
ATOM 569 C C . ARG A 1 72 ? -5.212 -4.910 11.710 1.00 95.38 72 ARG A C 1
ATOM 571 O O . ARG A 1 72 ? -5.853 -5.408 10.792 1.00 95.38 72 ARG A O 1
ATOM 578 N N . GLU A 1 73 ? -5.551 -5.029 12.990 1.00 95.00 73 GLU A N 1
ATOM 579 C CA . GLU A 1 73 ? -6.769 -5.709 13.444 1.00 95.00 73 GLU A CA 1
ATOM 580 C C . GLU A 1 73 ? -8.024 -4.998 12.929 1.00 95.00 73 GLU A C 1
ATOM 582 O O . GLU A 1 73 ? -8.889 -5.652 12.355 1.00 95.00 73 GLU A O 1
ATOM 587 N N . PHE A 1 74 ? -8.082 -3.666 13.025 1.00 96.81 74 PHE A N 1
ATOM 588 C CA . PHE A 1 74 ? -9.168 -2.869 12.456 1.00 96.81 74 PHE A CA 1
ATOM 589 C C . PHE A 1 74 ? -9.321 -3.099 10.945 1.00 96.81 74 PHE A C 1
ATOM 591 O O . PHE A 1 74 ? -10.424 -3.366 10.472 1.00 96.81 74 PHE A O 1
ATOM 598 N N . ILE A 1 75 ? -8.223 -3.058 10.179 1.00 97.31 75 ILE A N 1
ATOM 599 C CA . ILE A 1 75 ? -8.262 -3.315 8.730 1.00 97.31 75 ILE A CA 1
ATOM 600 C C . ILE A 1 75 ? -8.804 -4.722 8.452 1.00 97.31 75 ILE A C 1
ATOM 602 O O . ILE A 1 75 ? -9.729 -4.857 7.657 1.00 97.31 75 ILE A O 1
ATOM 606 N N . ALA A 1 76 ? -8.277 -5.751 9.124 1.00 96.50 76 ALA A N 1
ATOM 607 C CA . ALA A 1 76 ? -8.689 -7.142 8.921 1.00 96.50 76 ALA A CA 1
ATOM 608 C C . ALA A 1 76 ? -10.154 -7.398 9.322 1.00 96.50 76 ALA A C 1
ATOM 610 O O . ALA A 1 76 ? -10.840 -8.223 8.716 1.00 96.50 76 ALA A O 1
ATOM 611 N N . GLN A 1 77 ? -10.675 -6.667 10.310 1.00 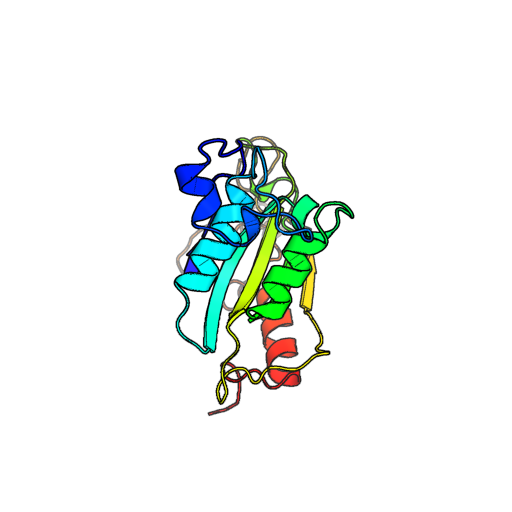96.44 77 GLN A N 1
ATOM 612 C CA . GLN A 1 77 ? -12.088 -6.734 10.687 1.00 96.44 77 GLN A CA 1
ATOM 613 C C . GLN A 1 77 ? -13.015 -6.198 9.586 1.00 96.44 77 GLN A C 1
ATOM 615 O O . GLN A 1 77 ? -14.112 -6.741 9.420 1.00 96.44 77 GLN A O 1
ATOM 620 N N . HIS A 1 78 ? -12.558 -5.200 8.822 1.00 97.56 78 HIS A N 1
ATOM 621 C CA . HIS A 1 78 ? -13.344 -4.461 7.827 1.00 97.56 78 HIS A CA 1
ATOM 622 C C . HIS A 1 78 ? -13.085 -4.875 6.368 1.00 97.56 78 HIS A C 1
ATOM 624 O O . HIS A 1 78 ? -13.916 -4.609 5.497 1.00 97.56 78 HIS A O 1
ATOM 630 N N . GLY A 1 79 ? -11.972 -5.545 6.075 1.00 97.81 79 GLY A N 1
ATOM 631 C CA . GLY A 1 79 ? -11.694 -6.084 4.749 1.00 97.81 79 GLY A CA 1
ATOM 632 C C . GLY A 1 79 ? -10.553 -7.095 4.713 1.00 97.81 79 GLY A C 1
ATOM 633 O O . GLY A 1 79 ? -9.754 -7.213 5.642 1.00 97.81 79 GLY A O 1
ATOM 634 N N . ARG A 1 80 ? -10.459 -7.803 3.588 1.00 98.12 80 ARG A N 1
ATOM 635 C CA . ARG A 1 80 ? -9.348 -8.691 3.262 1.00 98.12 80 ARG A CA 1
ATOM 636 C C . ARG A 1 80 ? -8.144 -7.872 2.841 1.00 98.12 80 ARG A C 1
ATOM 638 O O . ARG A 1 80 ? -8.216 -7.135 1.854 1.00 98.12 80 ARG A O 1
ATOM 645 N N . ILE A 1 81 ? -7.018 -8.041 3.522 1.00 98.00 81 ILE A N 1
ATOM 646 C CA . ILE A 1 81 ? -5.740 -7.533 3.023 1.00 98.00 81 ILE A CA 1
ATOM 647 C C . ILE A 1 81 ? -5.326 -8.406 1.834 1.00 98.00 81 ILE A C 1
ATOM 649 O O . ILE A 1 81 ? -5.127 -9.606 1.974 1.00 98.00 81 ILE A O 1
ATOM 653 N N . LEU A 1 82 ? -5.223 -7.810 0.650 1.00 98.06 82 LEU A N 1
ATOM 654 C CA . LEU A 1 82 ? -4.862 -8.528 -0.573 1.00 98.06 82 LEU A CA 1
ATOM 655 C C . LEU A 1 82 ? -3.347 -8.564 -0.759 1.00 98.06 82 LEU A C 1
ATOM 657 O O . LEU A 1 82 ? -2.775 -9.605 -1.073 1.00 98.06 82 LEU A O 1
ATOM 661 N N . ALA A 1 83 ? -2.708 -7.409 -0.573 1.00 98.31 83 ALA A N 1
ATOM 662 C CA . ALA A 1 83 ? -1.278 -7.260 -0.761 1.00 98.31 83 ALA A CA 1
ATOM 663 C C . ALA A 1 83 ? -0.698 -6.103 0.055 1.00 98.31 83 ALA A C 1
ATOM 665 O O . ALA A 1 83 ? -1.367 -5.092 0.294 1.00 98.31 83 ALA A O 1
ATOM 666 N N . VAL A 1 84 ? 0.579 -6.227 0.412 1.00 97.94 84 VAL A N 1
ATOM 667 C CA . VAL A 1 84 ? 1.400 -5.143 0.959 1.00 97.94 84 VAL A CA 1
ATOM 668 C C . VAL A 1 84 ? 2.671 -5.036 0.126 1.00 97.94 84 VAL A C 1
ATOM 670 O O . VAL A 1 84 ? 3.521 -5.925 0.149 1.00 97.94 84 VAL A O 1
ATOM 673 N N . ILE A 1 85 ? 2.800 -3.932 -0.606 1.00 98.12 85 ILE A N 1
ATOM 674 C CA . ILE A 1 85 ? 3.920 -3.699 -1.520 1.00 98.12 85 ILE A CA 1
ATOM 675 C C . ILE A 1 85 ? 4.837 -2.637 -0.929 1.00 98.12 85 ILE A C 1
ATOM 677 O O . ILE A 1 85 ? 4.493 -1.454 -0.894 1.00 98.12 85 ILE A O 1
ATOM 681 N N . GLY A 1 86 ? 6.004 -3.051 -0.444 1.00 97.50 86 GLY A N 1
ATOM 682 C CA . GLY A 1 86 ? 7.045 -2.147 0.028 1.00 97.50 86 GLY A CA 1
ATOM 683 C C . GLY A 1 86 ? 7.639 -1.360 -1.132 1.00 97.50 86 GLY A C 1
ATOM 684 O O . GLY A 1 86 ? 8.137 -1.948 -2.084 1.00 97.50 86 GLY A O 1
ATOM 685 N N . LEU A 1 87 ? 7.611 -0.032 -1.057 1.00 96.50 87 LEU A N 1
ATOM 686 C CA . LEU A 1 87 ? 8.210 0.813 -2.083 1.00 96.50 87 LEU A CA 1
ATOM 687 C C . LEU A 1 87 ? 9.694 1.044 -1.789 1.00 96.50 87 LEU A C 1
ATOM 689 O O . LEU A 1 87 ? 10.132 1.041 -0.630 1.00 96.50 87 LEU A O 1
ATOM 693 N N . HIS A 1 88 ? 10.468 1.270 -2.848 1.00 96.44 88 HIS A N 1
ATOM 694 C CA . HIS A 1 88 ? 11.875 1.615 -2.722 1.00 96.44 88 HIS A CA 1
ATOM 695 C C . HIS A 1 88 ? 12.043 2.927 -1.931 1.00 96.44 88 HIS A C 1
ATOM 697 O O . HIS A 1 88 ? 11.233 3.851 -2.027 1.00 96.44 88 HIS A O 1
ATOM 703 N N . GLY A 1 89 ? 13.133 3.060 -1.168 1.00 94.88 89 GLY A N 1
ATOM 704 C CA . GLY A 1 89 ? 13.363 4.225 -0.297 1.00 94.88 89 GLY A CA 1
ATOM 705 C C . GLY A 1 89 ? 13.483 5.561 -1.039 1.00 94.88 89 GLY A C 1
ATOM 706 O O . GLY A 1 89 ? 13.348 6.625 -0.435 1.00 94.88 89 GLY A O 1
ATOM 707 N N . ASN A 1 90 ? 13.709 5.513 -2.352 1.00 95.38 90 ASN A N 1
ATOM 708 C CA . ASN A 1 90 ? 13.731 6.704 -3.189 1.00 95.38 90 ASN A CA 1
ATOM 709 C C . ASN A 1 90 ? 12.360 7.069 -3.742 1.00 95.38 90 ASN A C 1
ATOM 711 O O . ASN A 1 90 ? 12.228 8.207 -4.147 1.00 95.38 90 ASN A O 1
ATOM 715 N N . SER A 1 91 ? 11.327 6.218 -3.709 1.00 93.50 91 SER A N 1
ATOM 716 C CA . SER A 1 91 ? 10.043 6.472 -4.390 1.00 93.50 91 SER A CA 1
ATOM 717 C C . SER A 1 91 ? 9.373 7.803 -4.012 1.00 93.50 91 SER A C 1
ATOM 719 O O . SER A 1 91 ? 8.700 8.402 -4.848 1.00 93.50 91 SER A O 1
ATOM 721 N N . PHE A 1 92 ? 9.616 8.336 -2.809 1.00 92.88 92 PHE A N 1
ATOM 722 C CA . PHE A 1 92 ? 9.097 9.639 -2.362 1.00 92.88 92 PHE A CA 1
ATOM 723 C C . PHE A 1 92 ? 10.159 10.736 -2.182 1.00 92.88 92 PHE A C 1
ATOM 725 O O . PHE A 1 92 ? 9.823 11.858 -1.797 1.00 92.88 92 PHE A O 1
ATOM 732 N N . LYS A 1 93 ? 11.425 10.466 -2.511 1.00 93.38 93 LYS A N 1
ATOM 733 C CA . LYS A 1 93 ? 12.466 11.499 -2.543 1.00 93.38 93 LYS A CA 1
ATOM 734 C C . LYS A 1 93 ? 12.266 12.460 -3.725 1.00 93.38 93 LYS A C 1
ATOM 736 O O . LYS A 1 93 ? 11.653 12.069 -4.720 1.00 93.38 93 LYS A O 1
ATOM 741 N N . PRO A 1 94 ? 12.717 13.717 -3.613 1.00 93.06 94 PRO A N 1
ATOM 742 C CA . PRO A 1 94 ? 13.424 14.308 -2.473 1.00 93.06 94 PRO A CA 1
ATOM 743 C C . PRO A 1 94 ? 12.480 14.795 -1.358 1.00 93.06 94 PRO A C 1
ATOM 745 O O . PRO A 1 94 ? 12.944 15.281 -0.333 1.00 93.06 94 PRO A O 1
ATOM 748 N N . HIS A 1 95 ? 11.158 14.664 -1.528 1.00 89.50 95 HIS A N 1
ATOM 749 C CA . HIS A 1 95 ? 10.168 15.235 -0.610 1.00 89.50 95 HIS A CA 1
ATOM 750 C C . HIS A 1 95 ? 10.166 14.591 0.779 1.00 89.50 95 HIS A C 1
ATOM 752 O O . HIS A 1 95 ? 9.979 15.283 1.776 1.00 89.50 95 HIS A O 1
ATOM 758 N N . THR A 1 96 ? 10.354 13.272 0.864 1.00 88.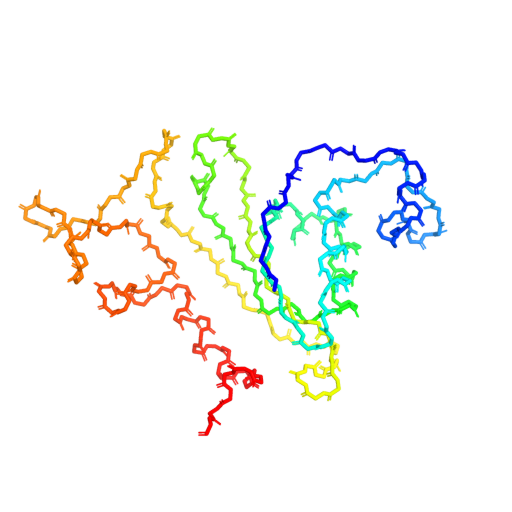94 96 THR A N 1
ATOM 759 C CA . THR A 1 96 ? 10.506 12.579 2.147 1.00 88.94 96 THR A CA 1
ATOM 760 C C . THR A 1 96 ? 11.407 11.353 2.031 1.00 88.94 96 THR A C 1
ATOM 762 O O . THR A 1 96 ? 11.415 10.658 1.017 1.00 88.94 96 THR A O 1
ATOM 765 N N . GLY A 1 97 ? 12.164 11.086 3.100 1.00 88.62 97 GLY A N 1
ATOM 766 C CA . GLY A 1 97 ? 12.923 9.847 3.290 1.00 88.62 97 GLY A CA 1
ATOM 767 C C . GLY A 1 97 ? 12.130 8.739 3.993 1.00 88.62 97 GLY A C 1
ATOM 768 O O . GLY A 1 97 ? 12.677 7.669 4.246 1.00 88.62 97 GLY A O 1
ATOM 769 N N . THR A 1 98 ? 10.863 8.981 4.349 1.00 90.81 98 THR A N 1
ATOM 770 C CA . THR A 1 98 ? 9.996 7.963 4.952 1.00 90.81 98 THR A CA 1
ATOM 771 C C . THR A 1 98 ? 9.800 6.809 3.975 1.00 90.81 98 THR A C 1
ATOM 773 O O . THR A 1 98 ? 9.258 7.000 2.888 1.00 90.81 98 THR A O 1
ATOM 776 N N . LYS A 1 99 ? 10.192 5.598 4.381 1.00 92.25 99 LYS A N 1
ATOM 777 C CA . LYS A 1 99 ? 9.881 4.387 3.623 1.00 92.25 99 LYS A CA 1
ATOM 778 C C . LYS A 1 99 ? 8.382 4.105 3.702 1.00 92.25 99 LYS A C 1
ATOM 780 O O . LYS A 1 99 ? 7.798 4.109 4.789 1.00 92.25 99 LYS A O 1
ATOM 785 N N . THR A 1 100 ? 7.764 3.884 2.552 1.00 95.06 100 THR A N 1
ATOM 786 C CA . THR A 1 100 ? 6.318 3.706 2.409 1.00 95.06 100 THR A CA 1
ATOM 787 C C . THR A 1 100 ? 5.995 2.348 1.806 1.00 95.06 100 THR A C 1
ATOM 789 O O . THR A 1 100 ? 6.852 1.642 1.271 1.00 95.06 100 THR A O 1
ATOM 792 N N . SER A 1 101 ? 4.740 1.944 1.929 1.00 96.62 101 SER A N 1
ATOM 793 C CA . SER A 1 101 ? 4.209 0.760 1.265 1.00 96.62 101 SER A CA 1
ATOM 794 C C . SER A 1 101 ? 2.807 1.054 0.755 1.00 96.62 101 SER A C 1
ATOM 796 O O . SER A 1 101 ? 2.117 1.922 1.295 1.00 96.62 101 SER A O 1
ATOM 798 N N . VAL A 1 102 ? 2.393 0.341 -0.286 1.00 97.81 102 VAL A N 1
ATOM 799 C CA . VAL A 1 102 ? 1.017 0.364 -0.780 1.00 97.81 102 VAL A CA 1
ATOM 800 C C . VAL A 1 102 ? 0.276 -0.818 -0.176 1.00 97.81 102 VAL A C 1
ATOM 802 O O . VAL A 1 102 ? 0.680 -1.966 -0.354 1.00 97.81 102 VAL A O 1
ATOM 805 N N . LEU A 1 103 ? -0.800 -0.530 0.545 1.00 98.12 103 LEU A N 1
ATOM 806 C CA . LEU A 1 103 ? -1.724 -1.523 1.070 1.00 98.12 103 LEU A CA 1
ATOM 807 C C . LEU A 1 103 ? -2.897 -1.678 0.111 1.00 98.12 103 LEU A C 1
ATOM 809 O O . LEU A 1 103 ? -3.588 -0.701 -0.182 1.00 98.12 103 LEU A O 1
ATOM 813 N N . PHE A 1 104 ? -3.151 -2.911 -0.309 1.00 98.38 104 PHE A N 1
ATOM 814 C CA . PHE A 1 104 ? -4.322 -3.285 -1.086 1.00 98.38 104 PHE A CA 1
ATOM 815 C C . PHE A 1 104 ? -5.318 -4.011 -0.186 1.00 98.38 104 PHE A C 1
ATOM 817 O O . PHE A 1 104 ? -4.970 -5.007 0.447 1.00 98.38 104 PHE A O 1
ATOM 824 N N . VAL A 1 105 ? -6.558 -3.525 -0.139 1.00 98.38 105 VAL A N 1
ATOM 825 C CA . VAL A 1 105 ? -7.645 -4.119 0.658 1.00 98.38 105 VAL A CA 1
ATOM 826 C C . VAL A 1 105 ? -8.886 -4.278 -0.205 1.00 98.38 105 VAL A C 1
ATOM 828 O O . VAL A 1 105 ? -9.208 -3.388 -0.996 1.00 98.38 105 VAL A O 1
ATOM 831 N N . GLN A 1 106 ? -9.609 -5.378 -0.023 1.00 98.19 106 GLN A N 1
ATOM 832 C CA . GLN A 1 106 ? -10.979 -5.535 -0.497 1.00 98.19 106 GLN A CA 1
ATOM 833 C C . GLN A 1 106 ? -11.926 -5.569 0.696 1.00 98.19 106 GLN A C 1
ATOM 835 O O . GLN A 1 106 ? -11.729 -6.352 1.618 1.00 98.19 106 GLN A O 1
ATOM 840 N N . LYS A 1 107 ? -12.945 -4.710 0.698 1.00 98.44 107 LYS A N 1
ATOM 841 C CA . LYS A 1 107 ? -13.963 -4.705 1.749 1.00 98.44 107 LYS A CA 1
ATOM 842 C C . LYS A 1 107 ? -14.735 -6.020 1.714 1.00 98.44 107 LYS A C 1
ATOM 844 O O . LYS A 1 107 ? -15.076 -6.486 0.625 1.00 98.44 107 LYS A O 1
ATOM 849 N N . TRP A 1 108 ? -15.000 -6.584 2.891 1.00 98.25 108 TRP A N 1
ATOM 850 C CA . TRP A 1 108 ? -15.773 -7.818 3.017 1.00 98.25 108 TRP A CA 1
ATOM 851 C C . TRP A 1 108 ? -17.152 -7.679 2.362 1.00 98.25 108 TRP A C 1
ATOM 853 O O . TRP A 1 108 ? -17.741 -6.593 2.359 1.00 98.25 108 TRP A O 1
ATOM 863 N N . ASP A 1 109 ? -17.627 -8.774 1.778 1.00 97.94 109 ASP A N 1
ATOM 864 C CA . ASP A 1 109 ? -18.886 -8.860 1.040 1.00 97.94 109 ASP A CA 1
ATOM 865 C C . ASP A 1 109 ? -19.316 -10.314 0.877 1.00 97.94 109 ASP A C 1
ATOM 867 O O . ASP A 1 109 ? -18.468 -11.182 0.698 1.00 97.94 109 ASP A O 1
ATOM 871 N N . ASP A 1 110 ? -20.615 -10.584 0.894 1.00 96.62 110 ASP A N 1
ATOM 872 C CA . ASP A 1 110 ? -21.121 -11.959 0.899 1.00 96.62 110 ASP A CA 1
ATOM 873 C C . ASP A 1 110 ? -20.834 -12.723 -0.407 1.00 96.62 110 ASP A C 1
ATOM 875 O O . ASP A 1 110 ? -20.759 -13.951 -0.388 1.00 96.62 110 ASP A O 1
ATOM 879 N N . GLU A 1 111 ? -20.642 -12.022 -1.531 1.00 94.88 111 GLU A N 1
ATOM 880 C CA . GLU A 1 111 ? -20.425 -12.628 -2.850 1.00 94.88 111 GLU A CA 1
ATOM 881 C C . GLU A 1 111 ? -18.991 -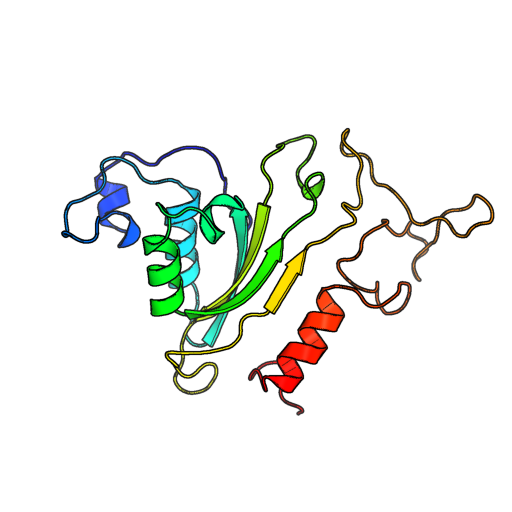12.411 -3.349 1.00 94.88 111 GLU A C 1
ATOM 883 O O . GLU A 1 111 ? -18.273 -13.358 -3.675 1.00 94.88 111 GLU A O 1
ATOM 888 N N . LEU A 1 112 ? -18.540 -11.157 -3.398 1.00 95.88 112 LEU A N 1
ATOM 889 C CA . LEU A 1 112 ? -17.280 -10.784 -4.042 1.00 95.88 112 LEU A CA 1
ATOM 890 C C . LEU A 1 112 ? -16.055 -11.018 -3.157 1.00 95.88 112 LEU A C 1
ATOM 892 O O . LEU A 1 112 ? -14.945 -11.146 -3.685 1.00 95.88 112 LEU A O 1
ATOM 896 N N . CYS A 1 113 ? -16.218 -10.997 -1.834 1.00 96.75 113 CYS A N 1
ATOM 897 C CA . CYS A 1 113 ? -15.129 -11.190 -0.881 1.00 96.75 113 CYS A CA 1
ATOM 898 C C . CYS A 1 113 ? -15.663 -11.724 0.458 1.00 96.75 113 CYS A C 1
ATOM 900 O O . CYS A 1 113 ? -15.713 -10.962 1.431 1.00 96.75 113 CYS A O 1
ATOM 902 N N . PRO A 1 114 ? -16.085 -13.002 0.526 1.00 96.56 114 PRO A N 1
ATOM 903 C CA . PRO A 1 114 ? -16.628 -13.569 1.754 1.00 96.56 114 PRO A CA 1
ATOM 904 C C . PRO A 1 114 ? -15.627 -13.465 2.900 1.00 96.56 114 PRO A C 1
ATOM 906 O O . PRO A 1 114 ? -14.429 -13.711 2.720 1.00 96.56 114 PRO A O 1
ATOM 909 N N . LYS A 1 115 ? -16.118 -13.095 4.085 1.00 97.25 115 LYS A N 1
ATOM 910 C CA . LYS A 1 115 ? -15.269 -12.964 5.268 1.00 97.25 115 LYS A CA 1
ATOM 911 C C . LYS A 1 115 ? -14.735 -14.330 5.692 1.00 97.25 115 LYS A C 1
ATOM 913 O O . LYS A 1 115 ? -15.502 -15.264 5.910 1.00 97.25 115 LYS A O 1
ATOM 918 N N . VAL A 1 116 ? -13.418 -14.407 5.844 1.00 95.56 116 VAL A N 1
ATOM 919 C CA . VAL A 1 116 ? -12.689 -15.580 6.338 1.00 95.56 116 VAL A CA 1
ATOM 920 C C . VAL A 1 116 ? -11.660 -15.135 7.372 1.00 95.56 116 VAL A C 1
ATOM 922 O O . VAL A 1 116 ? -11.107 -14.039 7.261 1.00 95.56 116 VAL A O 1
ATOM 925 N N . ASP A 1 117 ? -11.421 -15.972 8.380 1.00 92.25 117 ASP A N 1
ATOM 926 C CA . ASP A 1 117 ? -10.517 -15.633 9.486 1.00 92.25 117 ASP A CA 1
ATOM 927 C C . ASP A 1 117 ? -9.039 -15.737 9.089 1.00 92.25 117 ASP A C 1
ATOM 929 O O . ASP A 1 117 ? -8.229 -14.922 9.527 1.00 92.25 117 ASP A O 1
ATOM 933 N N . ASP A 1 118 ? -8.699 -16.710 8.239 1.00 95.56 118 ASP A N 1
ATOM 934 C CA . ASP A 1 118 ? -7.345 -16.928 7.733 1.00 95.56 118 ASP A CA 1
ATOM 935 C C . ASP A 1 118 ? -7.330 -16.891 6.203 1.00 95.56 118 ASP A C 1
ATOM 937 O O . ASP A 1 118 ? -8.216 -17.432 5.534 1.00 95.56 118 ASP A O 1
ATOM 941 N N . TYR A 1 119 ? -6.338 -16.199 5.652 1.00 96.44 119 TYR A N 1
ATOM 942 C CA . TYR A 1 119 ? -6.162 -16.016 4.220 1.00 96.44 119 TYR A CA 1
ATOM 943 C C . TYR A 1 119 ? -4.724 -15.594 3.896 1.00 96.44 119 TYR A C 1
ATOM 945 O O . TYR A 1 119 ? -4.103 -14.846 4.656 1.00 96.44 119 TYR A O 1
ATOM 953 N N . PRO A 1 120 ? -4.189 -15.999 2.733 1.00 96.94 120 PRO A N 1
ATOM 954 C CA . PRO A 1 120 ? -2.863 -15.570 2.329 1.00 96.94 120 PRO A CA 1
ATOM 955 C C . PRO A 1 120 ? -2.875 -14.104 1.880 1.00 96.94 120 PRO A C 1
ATOM 957 O O . PRO A 1 120 ? -3.862 -13.601 1.329 1.00 96.94 120 PRO A O 1
ATOM 960 N N . ILE A 1 121 ? -1.745 -13.433 2.111 1.00 97.50 121 ILE A N 1
ATOM 961 C CA . ILE A 1 121 ? -1.486 -12.039 1.741 1.00 97.50 121 ILE A CA 1
ATOM 962 C C . ILE A 1 121 ? -0.249 -12.013 0.848 1.00 97.50 121 ILE A C 1
ATOM 964 O O . ILE A 1 121 ? 0.786 -12.577 1.206 1.00 97.50 121 ILE A O 1
ATOM 968 N N . PHE A 1 122 ? -0.332 -11.318 -0.283 1.00 98.38 122 PHE A N 1
ATOM 969 C CA . PHE A 1 122 ? 0.818 -11.134 -1.159 1.00 98.38 122 PHE A CA 1
ATOM 970 C C . PHE A 1 122 ? 1.753 -10.044 -0.625 1.00 98.38 122 PHE A C 1
ATOM 972 O O . PHE A 1 122 ? 1.339 -8.911 -0.367 1.00 98.38 122 PHE A O 1
ATOM 979 N N . PHE A 1 123 ? 3.035 -10.364 -0.496 1.00 97.88 123 PHE A N 1
ATOM 980 C CA . PHE A 1 123 ? 4.067 -9.411 -0.104 1.00 97.88 123 PHE A CA 1
ATOM 981 C C . PHE A 1 123 ? 5.105 -9.290 -1.210 1.00 97.88 123 PHE A C 1
ATOM 983 O O . PHE A 1 123 ? 5.613 -10.294 -1.700 1.00 97.88 123 PHE A O 1
ATOM 990 N N . ALA A 1 124 ? 5.466 -8.056 -1.549 1.00 98.00 124 ALA A N 1
ATOM 991 C CA . ALA A 1 124 ? 6.603 -7.774 -2.415 1.00 98.00 124 ALA A CA 1
ATOM 992 C C . ALA A 1 124 ? 7.301 -6.486 -1.980 1.00 98.00 124 ALA A C 1
ATOM 994 O O . ALA A 1 124 ? 6.722 -5.647 -1.283 1.00 98.00 124 ALA A O 1
ATOM 995 N N . VAL A 1 125 ? 8.552 -6.324 -2.396 1.00 97.12 125 VAL A N 1
ATOM 996 C CA . VAL A 1 125 ? 9.339 -5.113 -2.167 1.00 97.12 125 VAL A CA 1
ATOM 997 C C . VAL A 1 125 ? 9.945 -4.693 -3.494 1.00 97.12 125 VAL A C 1
ATOM 999 O O . VAL A 1 125 ? 10.599 -5.497 -4.142 1.00 97.12 125 VAL A O 1
ATOM 1002 N N . SER A 1 126 ? 9.726 -3.439 -3.876 1.00 97.06 126 SER A N 1
ATOM 1003 C CA . SER A 1 126 ? 10.400 -2.827 -5.014 1.00 97.06 126 SER A CA 1
ATOM 1004 C C . SER A 1 126 ? 11.853 -2.536 -4.646 1.00 97.06 126 SER A C 1
ATOM 1006 O O . SER A 1 126 ? 12.145 -1.794 -3.699 1.00 97.06 126 SER A O 1
ATOM 1008 N N . GLU A 1 127 ? 12.762 -3.137 -5.397 1.00 96.00 127 GLU A N 1
ATOM 1009 C CA . GLU A 1 127 ? 14.208 -2.974 -5.302 1.00 96.00 127 GLU A CA 1
ATOM 1010 C C . GLU A 1 127 ? 14.703 -1.840 -6.203 1.00 96.00 127 GLU A C 1
ATOM 1012 O O . GLU A 1 127 ? 15.768 -1.271 -5.959 1.00 96.00 127 GLU A O 1
ATOM 1017 N N . LYS A 1 128 ? 13.909 -1.455 -7.208 1.00 95.31 128 LYS A N 1
ATOM 1018 C CA . LYS A 1 128 ? 14.250 -0.392 -8.154 1.00 95.31 128 LYS A CA 1
ATOM 1019 C C . LYS A 1 128 ? 13.333 0.813 -8.009 1.00 95.31 128 LYS A C 1
ATOM 1021 O O . LYS A 1 128 ? 12.168 0.799 -8.391 1.00 95.31 128 LYS A O 1
ATOM 1026 N N . GLY A 1 129 ? 13.884 1.913 -7.501 1.00 91.25 129 GLY A N 1
ATOM 1027 C CA . GLY A 1 129 ? 13.092 3.109 -7.215 1.00 91.25 129 GLY A CA 1
ATOM 1028 C C . GLY A 1 129 ? 12.642 3.935 -8.416 1.00 91.25 129 GLY A C 1
ATOM 1029 O O . GLY A 1 129 ? 11.902 4.893 -8.197 1.00 91.25 129 GLY A O 1
ATOM 1030 N N . GLY A 1 130 ? 13.124 3.653 -9.632 1.00 94.88 130 GLY A N 1
ATOM 1031 C CA . GLY A 1 130 ? 12.882 4.482 -10.819 1.00 94.88 130 GLY A CA 1
ATOM 1032 C C . GLY A 1 130 ? 13.508 5.877 -10.771 1.00 94.88 130 GLY A C 1
ATOM 1033 O O . GLY A 1 130 ? 13.490 6.598 -11.762 1.00 94.88 130 GLY A O 1
ATOM 1034 N N . LYS A 1 131 ? 14.068 6.278 -9.629 1.00 95.06 131 LYS A N 1
ATOM 1035 C CA . LYS A 1 131 ? 14.718 7.566 -9.428 1.00 95.06 131 LYS A CA 1
ATOM 1036 C C . LYS A 1 131 ? 15.819 7.502 -8.384 1.00 95.06 131 LYS A C 1
ATOM 1038 O O . LYS A 1 131 ? 15.833 6.631 -7.501 1.00 95.06 131 LYS A O 1
ATOM 1043 N N . ASP A 1 132 ? 16.729 8.454 -8.488 1.00 94.50 132 ASP A N 1
ATOM 1044 C CA . ASP A 1 132 ? 17.853 8.608 -7.581 1.00 94.50 132 ASP A CA 1
ATOM 1045 C C . ASP A 1 132 ? 17.469 9.350 -6.279 1.00 94.50 132 ASP A C 1
ATOM 1047 O O . ASP A 1 132 ? 16.295 9.528 -5.942 1.00 94.50 132 ASP A O 1
ATOM 1051 N N . ASN A 1 133 ? 18.473 9.740 -5.489 1.00 93.69 133 ASN A N 1
ATOM 1052 C CA . ASN A 1 133 ? 18.258 10.465 -4.233 1.00 93.69 133 ASN A CA 1
ATOM 1053 C C . ASN A 1 133 ? 17.816 11.923 -4.428 1.00 93.69 133 ASN A C 1
ATOM 1055 O O . ASN A 1 133 ? 17.181 12.473 -3.526 1.00 93.69 133 ASN A O 1
ATOM 1059 N N . SER A 1 134 ? 18.161 12.531 -5.563 1.00 94.62 134 SER A N 1
ATOM 1060 C CA . SER A 1 134 ? 17.800 13.903 -5.936 1.00 94.62 134 SER A CA 1
ATOM 1061 C C . SER A 1 134 ? 16.354 13.981 -6.431 1.00 94.62 134 SER A C 1
ATOM 1063 O O . SER A 1 134 ? 15.725 15.034 -6.348 1.00 94.62 134 SER A O 1
ATOM 1065 N N . GLY A 1 135 ? 15.807 12.843 -6.867 1.00 93.56 135 GLY A N 1
ATOM 1066 C CA . GLY A 1 135 ? 14.482 12.724 -7.464 1.00 93.56 135 GLY A CA 1
ATOM 1067 C C . GLY A 1 135 ? 14.508 12.613 -8.981 1.00 93.56 135 GLY A C 1
ATOM 1068 O O . GLY A 1 135 ? 13.434 12.550 -9.578 1.00 93.56 135 GLY A O 1
ATOM 1069 N N . ASP A 1 136 ? 15.695 12.564 -9.585 1.00 96.12 136 ASP A N 1
ATOM 1070 C CA . ASP A 1 136 ? 15.858 12.458 -11.027 1.00 96.12 136 ASP A CA 1
ATOM 1071 C C . ASP A 1 136 ? 15.588 11.020 -11.473 1.00 96.12 136 ASP A C 1
ATOM 1073 O O . ASP A 1 136 ? 16.036 10.056 -10.840 1.00 96.12 136 ASP A O 1
ATOM 1077 N N . TYR A 1 137 ? 14.823 10.868 -12.556 1.00 96.00 137 TYR A N 1
ATOM 1078 C CA . TYR A 1 137 ? 14.474 9.555 -13.089 1.00 96.00 137 TYR A CA 1
ATOM 1079 C C . TYR A 1 137 ? 15.713 8.816 -13.596 1.00 96.00 137 TYR A C 1
ATOM 1081 O O . TYR A 1 137 ? 16.545 9.368 -14.317 1.00 96.00 137 TYR A O 1
ATOM 1089 N N . ILE A 1 138 ? 15.792 7.536 -13.247 1.00 96.00 138 ILE A N 1
ATOM 1090 C CA . ILE A 1 138 ? 16.770 6.597 -13.787 1.00 96.00 138 ILE A CA 1
ATOM 1091 C C . ILE A 1 138 ? 16.073 5.865 -14.928 1.00 96.00 138 ILE A C 1
ATOM 1093 O O . ILE A 1 138 ? 14.988 5.324 -14.731 1.00 96.00 138 ILE A O 1
ATOM 1097 N N . TYR A 1 139 ? 16.675 5.852 -16.113 1.00 96.62 139 TYR A N 1
ATOM 1098 C CA . TYR A 1 139 ? 16.097 5.223 -17.301 1.00 96.62 139 TYR A CA 1
ATOM 1099 C C . TYR A 1 139 ? 16.828 3.932 -17.663 1.00 96.62 139 TYR A C 1
ATOM 1101 O O . TYR A 1 139 ? 18.038 3.806 -17.463 1.00 96.62 139 TYR A O 1
ATOM 1109 N N . VAL A 1 140 ? 16.092 2.980 -18.237 1.00 95.44 140 VAL A N 1
ATOM 1110 C CA . VAL A 1 140 ? 16.638 1.700 -18.699 1.00 95.44 140 VAL A CA 1
ATOM 1111 C C . VAL A 1 140 ? 17.611 1.943 -19.852 1.00 95.44 140 VAL A C 1
ATOM 1113 O O . VAL A 1 140 ? 17.297 2.659 -20.800 1.00 95.44 140 VAL A O 1
ATOM 1116 N N . ASN A 1 141 ? 18.795 1.333 -19.793 1.00 92.00 141 ASN A N 1
ATOM 1117 C CA . ASN A 1 141 ? 19.811 1.419 -20.843 1.00 92.00 141 ASN A CA 1
ATOM 1118 C C . ASN A 1 141 ? 19.730 0.197 -21.776 1.00 92.00 141 ASN A C 1
ATOM 1120 O O . ASN A 1 141 ? 19.655 -0.933 -21.303 1.00 92.00 141 ASN A O 1
ATOM 1124 N N . ASN A 1 142 ? 19.802 0.414 -23.092 1.00 87.94 142 ASN A N 1
ATOM 1125 C CA . ASN A 1 142 ? 19.802 -0.643 -24.115 1.00 87.94 142 ASN A CA 1
ATOM 1126 C C . ASN A 1 142 ? 21.173 -1.332 -24.299 1.00 87.94 142 ASN A C 1
ATOM 1128 O O . ASN A 1 142 ? 21.345 -2.141 -25.207 1.00 87.94 142 ASN A O 1
ATOM 1132 N N . GLY A 1 143 ? 22.177 -0.992 -23.488 1.00 84.38 143 GLY A N 1
ATOM 1133 C CA . GLY A 1 143 ? 23.533 -1.550 -23.550 1.00 84.38 143 GLY A CA 1
ATOM 1134 C C . GLY A 1 143 ? 24.432 -0.928 -24.626 1.00 84.38 143 GLY A C 1
ATOM 1135 O O . GLY A 1 143 ? 25.637 -1.153 -24.621 1.00 84.38 143 GLY A O 1
ATOM 1136 N N . ASN A 1 144 ? 23.880 -0.098 -25.514 1.00 88.69 144 ASN A N 1
ATOM 1137 C CA . ASN A 1 144 ? 24.600 0.639 -26.560 1.00 88.69 144 ASN A CA 1
ATOM 1138 C C . ASN A 1 144 ? 24.834 2.123 -26.204 1.00 88.69 144 ASN A C 1
ATOM 1140 O O . ASN A 1 144 ? 25.181 2.922 -27.072 1.00 88.69 144 ASN A O 1
ATOM 1144 N N . GLY A 1 145 ? 24.595 2.508 -24.946 1.00 85.69 145 GLY A N 1
ATOM 1145 C CA . GLY A 1 145 ? 24.665 3.900 -24.494 1.00 85.69 145 GLY A CA 1
ATOM 1146 C C . GLY A 1 145 ? 23.411 4.729 -24.795 1.00 85.69 145 GLY A C 1
ATOM 1147 O O . GLY A 1 145 ? 23.390 5.912 -24.469 1.00 85.69 145 GLY A O 1
ATOM 1148 N N . GLN A 1 146 ? 22.367 4.132 -25.379 1.00 91.25 146 GLN A N 1
ATOM 1149 C CA . GLN A 1 146 ? 21.057 4.757 -25.563 1.00 91.25 146 GLN A CA 1
ATOM 1150 C C . GLN A 1 146 ? 20.050 4.212 -24.546 1.00 91.25 146 GLN A C 1
ATOM 1152 O O . GLN A 1 146 ? 20.153 3.073 -24.088 1.00 91.25 146 GLN A O 1
ATOM 1157 N N . TYR A 1 147 ? 19.053 5.023 -24.209 1.00 95.38 147 TYR A N 1
ATOM 1158 C CA . TYR A 1 147 ? 17.962 4.602 -23.337 1.00 95.38 147 TYR A CA 1
ATOM 1159 C C . TYR A 1 147 ? 16.892 3.817 -24.097 1.00 95.38 147 TYR A C 1
ATOM 1161 O O . TYR A 1 147 ? 16.671 4.037 -25.290 1.00 95.38 147 TYR A O 1
ATOM 1169 N N . LYS A 1 148 ? 16.213 2.915 -23.386 1.00 94.25 148 LYS A N 1
ATOM 1170 C CA . LYS A 1 148 ? 15.068 2.175 -23.908 1.00 94.25 148 LYS A CA 1
ATOM 1171 C C . LYS A 1 148 ? 13.863 3.097 -24.059 1.00 94.25 148 LYS A C 1
ATOM 1173 O O . LYS A 1 148 ? 13.578 3.891 -23.162 1.00 94.25 148 LYS A O 1
ATOM 1178 N N . LEU A 1 149 ? 13.169 2.965 -25.188 1.00 93.12 149 LEU A N 1
ATOM 1179 C CA . LEU A 1 149 ? 11.929 3.674 -25.472 1.00 93.12 149 LEU A CA 1
ATOM 1180 C C . LEU A 1 149 ? 10.750 2.700 -25.465 1.00 93.12 149 LEU A C 1
ATOM 1182 O O . LEU A 1 149 ? 10.912 1.552 -25.875 1.00 93.12 149 LEU A O 1
ATOM 1186 N N . ASP A 1 150 ? 9.588 3.162 -25.010 1.00 90.44 150 ASP A N 1
ATOM 1187 C CA . ASP A 1 150 ? 8.320 2.451 -25.157 1.00 90.44 150 ASP A CA 1
ATOM 1188 C C . ASP A 1 150 ? 7.818 2.504 -26.614 1.00 90.44 150 ASP A C 1
ATOM 1190 O O . ASP A 1 150 ? 8.366 3.209 -27.471 1.00 90.44 150 ASP A O 1
ATOM 1194 N N . LYS A 1 151 ? 6.713 1.804 -26.890 1.00 89.31 151 LYS A N 1
ATOM 1195 C CA . LYS A 1 151 ? 6.020 1.807 -28.192 1.00 89.31 151 LYS A CA 1
ATOM 1196 C C . LYS A 1 151 ? 5.620 3.196 -28.718 1.00 89.31 151 LYS A C 1
ATOM 1198 O O . LYS A 1 151 ? 5.332 3.335 -29.903 1.00 89.31 151 LYS A O 1
ATOM 1203 N N . ASN A 1 152 ? 5.580 4.212 -27.855 1.00 91.25 152 ASN A N 1
ATOM 1204 C CA . ASN A 1 152 ? 5.237 5.593 -28.195 1.00 91.25 152 ASN A CA 1
ATOM 1205 C C . ASN A 1 152 ? 6.480 6.494 -28.336 1.00 91.25 152 ASN A C 1
ATOM 1207 O O . ASN A 1 152 ? 6.339 7.677 -28.641 1.00 91.25 152 ASN A O 1
ATOM 1211 N N . GLY A 1 153 ? 7.687 5.962 -28.123 1.00 90.88 153 GLY A N 1
ATOM 1212 C CA . GLY A 1 153 ? 8.937 6.715 -28.178 1.00 90.88 153 GLY A CA 1
ATOM 1213 C C . GLY A 1 153 ? 9.315 7.436 -26.878 1.00 90.88 153 GLY A C 1
ATOM 1214 O O . GLY A 1 153 ? 10.170 8.320 -26.918 1.00 90.88 153 GLY A O 1
ATOM 1215 N N . HIS A 1 154 ? 8.715 7.097 -25.733 1.00 92.81 154 HIS A N 1
ATOM 1216 C CA . HIS A 1 154 ? 9.066 7.670 -24.428 1.00 92.81 154 HIS A CA 1
ATOM 1217 C C . HIS A 1 154 ? 10.124 6.844 -23.701 1.00 92.81 154 HIS A C 1
ATOM 1219 O O . HIS A 1 154 ? 10.110 5.621 -23.765 1.00 92.81 154 HIS A O 1
ATOM 1225 N N . LEU A 1 155 ? 11.000 7.504 -22.941 1.00 95.38 155 LEU A N 1
ATOM 1226 C CA . LEU A 1 155 ? 11.994 6.833 -22.101 1.00 95.38 155 LEU A CA 1
ATOM 1227 C C . LEU A 1 155 ? 11.327 5.934 -21.051 1.00 95.38 155 LEU A C 1
ATOM 1229 O O . LEU A 1 155 ? 10.452 6.384 -20.310 1.00 95.38 155 LEU A O 1
ATOM 1233 N N . ILE A 1 156 ? 11.794 4.690 -20.944 1.00 95.25 156 ILE A N 1
ATOM 1234 C CA . ILE A 1 156 ? 11.333 3.751 -19.917 1.00 95.25 156 ILE A CA 1
ATOM 1235 C C . ILE A 1 156 ? 12.142 3.947 -18.634 1.00 95.25 156 ILE A C 1
ATOM 1237 O O . ILE A 1 156 ? 13.375 3.909 -18.646 1.00 95.25 156 ILE A O 1
ATOM 1241 N N . VAL A 1 157 ? 11.442 4.143 -17.517 1.00 96.00 157 VAL A N 1
ATOM 1242 C CA . VAL A 1 157 ? 12.033 4.292 -16.182 1.00 96.00 157 VAL A CA 1
ATOM 1243 C C . VAL A 1 157 ? 12.512 2.931 -15.661 1.00 96.00 157 VAL A C 1
ATOM 1245 O O . VAL A 1 157 ? 11.809 1.933 -15.780 1.00 96.00 157 VAL A O 1
ATOM 1248 N N . ASP A 1 158 ? 13.702 2.878 -15.062 1.00 95.56 158 ASP A N 1
ATOM 1249 C CA . ASP A 1 158 ? 14.276 1.657 -14.487 1.00 95.56 158 ASP A CA 1
ATOM 1250 C C . ASP A 1 158 ? 13.609 1.306 -13.150 1.00 95.56 158 ASP A C 1
ATOM 1252 O O . ASP A 1 158 ? 14.019 1.752 -12.074 1.00 95.56 158 ASP A O 1
ATOM 1256 N N . HIS A 1 159 ? 12.546 0.508 -13.227 1.00 95.56 159 HIS A N 1
ATOM 1257 C CA . HIS A 1 159 ? 11.797 0.001 -12.081 1.00 95.56 159 HIS A CA 1
ATOM 1258 C C . HIS A 1 159 ? 11.451 -1.487 -12.229 1.00 95.56 159 HIS A C 1
ATOM 1260 O O . HIS A 1 159 ? 11.599 -2.076 -13.296 1.00 95.56 159 HIS A O 1
ATOM 1266 N N . ASP A 1 160 ? 10.890 -2.077 -11.177 1.00 96.88 160 ASP A N 1
ATOM 1267 C CA . ASP A 1 160 ? 10.448 -3.477 -11.096 1.00 96.88 160 ASP A CA 1
ATOM 1268 C C . ASP A 1 160 ? 8.947 -3.631 -10.771 1.00 96.88 160 ASP A C 1
ATOM 1270 O O . ASP A 1 160 ? 8.481 -4.701 -10.384 1.00 96.88 160 ASP A O 1
ATOM 1274 N N . LEU A 1 161 ? 8.165 -2.556 -10.919 1.00 96.88 161 LEU A N 1
ATOM 1275 C CA . LEU A 1 161 ? 6.752 -2.541 -10.530 1.00 96.88 161 LEU A CA 1
ATOM 1276 C C . LEU A 1 161 ? 5.830 -3.274 -11.512 1.00 96.88 161 LEU A C 1
ATOM 1278 O O . LEU A 1 161 ? 4.896 -3.931 -11.067 1.00 96.88 161 LEU A O 1
ATOM 1282 N N . HIS A 1 162 ? 6.060 -3.123 -12.816 1.00 96.38 162 HIS A N 1
ATOM 1283 C CA . HIS A 1 162 ? 5.275 -3.747 -13.885 1.00 96.38 162 HIS A CA 1
ATOM 1284 C C . HIS A 1 162 ? 6.126 -3.886 -15.153 1.00 96.38 162 HIS A C 1
ATOM 1286 O O . HIS A 1 162 ? 7.182 -3.253 -15.259 1.00 96.38 162 HIS A O 1
ATOM 1292 N N . ASN A 1 163 ? 5.651 -4.659 -16.125 1.00 95.12 163 ASN A N 1
ATOM 1293 C CA . ASN A 1 163 ? 6.431 -5.018 -17.310 1.00 95.12 163 ASN A CA 1
ATOM 1294 C C . ASN A 1 163 ? 6.286 -4.062 -18.513 1.00 95.12 163 ASN A C 1
ATOM 1296 O O . ASN A 1 163 ? 6.772 -4.373 -19.596 1.00 95.12 163 ASN A O 1
ATOM 1300 N N . HIS A 1 164 ? 5.626 -2.909 -18.357 1.00 92.06 164 HIS A N 1
ATOM 1301 C CA . HIS A 1 164 ? 5.365 -1.954 -19.447 1.00 92.06 164 HIS A CA 1
ATOM 1302 C C . HIS A 1 164 ? 4.754 -2.592 -20.715 1.00 92.06 164 HIS A C 1
ATOM 1304 O O . HIS A 1 164 ? 5.273 -2.415 -21.813 1.00 92.06 164 HIS A O 1
ATOM 1310 N N . ASP A 1 165 ? 3.654 -3.336 -20.584 1.00 89.94 165 ASP A N 1
ATOM 1311 C CA . ASP A 1 165 ? 2.995 -4.033 -21.704 1.00 89.94 165 ASP A CA 1
ATOM 1312 C C . ASP A 1 165 ? 3.928 -5.020 -22.447 1.00 89.94 165 ASP A C 1
ATOM 1314 O O . ASP A 1 165 ? 3.830 -5.193 -23.663 1.00 89.94 165 ASP A O 1
ATOM 1318 N N . GLY A 1 166 ? 4.844 -5.666 -21.720 1.00 91.38 166 GLY A N 1
ATOM 1319 C CA . GLY A 1 166 ? 5.814 -6.624 -22.266 1.00 91.38 166 GLY A CA 1
ATOM 1320 C C . GLY A 1 166 ? 7.118 -6.007 -22.784 1.00 91.38 166 GLY A C 1
ATOM 1321 O O . GLY A 1 166 ? 7.956 -6.722 -23.334 1.00 91.38 166 GLY A O 1
ATOM 1322 N N . GLU A 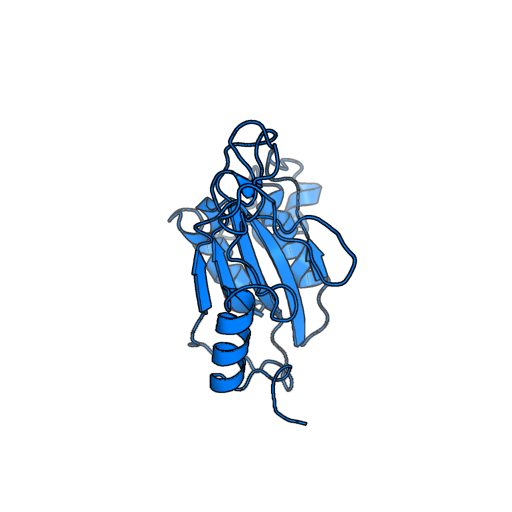1 167 ? 7.324 -4.700 -22.607 1.00 90.69 167 GLU A N 1
ATOM 1323 C CA . GLU A 1 167 ? 8.598 -4.047 -22.927 1.00 90.69 167 GLU A CA 1
ATOM 1324 C C . GLU A 1 167 ? 9.695 -4.366 -21.900 1.00 90.69 167 GLU A C 1
ATOM 1326 O O . GLU A 1 167 ? 10.881 -4.363 -22.227 1.00 90.69 167 GLU A O 1
ATOM 1331 N N . LEU A 1 168 ? 9.341 -4.640 -20.650 1.00 92.50 168 LEU A N 1
ATOM 1332 C CA . LEU A 1 168 ? 10.257 -5.092 -19.606 1.00 92.50 168 LEU A CA 1
ATOM 1333 C C . LEU A 1 168 ? 9.958 -6.544 -19.222 1.00 92.50 168 LEU A C 1
ATOM 1335 O O . LEU A 1 168 ? 8.970 -7.134 -19.645 1.00 92.50 168 LEU A O 1
ATOM 1339 N N . GLN A 1 169 ? 10.839 -7.123 -18.410 1.00 93.69 169 GLN A N 1
ATOM 1340 C CA . GLN A 1 169 ? 10.542 -8.375 -17.720 1.00 93.69 169 GLN A CA 1
ATOM 1341 C C . GLN A 1 169 ? 9.372 -8.194 -16.743 1.00 93.69 169 GLN A C 1
ATOM 1343 O O . GLN A 1 169 ? 9.150 -7.087 -16.241 1.00 93.69 169 GLN A O 1
ATOM 1348 N N . ASP A 1 170 ? 8.688 -9.293 -16.436 1.00 97.44 170 ASP A N 1
ATOM 1349 C CA . ASP A 1 170 ? 7.609 -9.321 -15.452 1.00 97.44 170 ASP A CA 1
ATOM 1350 C C . ASP A 1 170 ? 8.074 -8.801 -14.088 1.00 97.44 170 ASP A C 1
ATOM 1352 O O . ASP A 1 170 ? 9.151 -9.144 -13.590 1.00 97.44 170 ASP A O 1
ATOM 1356 N N . GLY A 1 171 ? 7.261 -7.912 -13.519 1.00 97.50 171 GLY A N 1
ATOM 1357 C CA . GLY A 1 171 ? 7.506 -7.246 -12.253 1.00 97.50 171 GLY A CA 1
ATOM 1358 C C . GLY A 1 171 ? 6.506 -7.661 -11.180 1.00 97.50 171 GLY A C 1
ATOM 1359 O O . GLY A 1 171 ? 5.840 -8.697 -11.243 1.00 97.50 171 GLY A O 1
ATOM 1360 N N . ILE A 1 172 ? 6.399 -6.819 -10.154 1.00 98.31 172 ILE A N 1
ATOM 1361 C CA . ILE A 1 172 ? 5.533 -7.067 -8.995 1.00 98.31 172 ILE A CA 1
ATOM 1362 C C . ILE A 1 172 ? 4.056 -7.189 -9.397 1.00 98.31 172 ILE A C 1
ATOM 1364 O O . ILE A 1 172 ? 3.338 -8.015 -8.832 1.00 98.31 172 ILE A O 1
ATOM 1368 N N . ALA A 1 173 ? 3.587 -6.372 -10.343 1.00 97.44 173 ALA A N 1
ATOM 1369 C CA . ALA A 1 173 ? 2.200 -6.390 -10.793 1.00 97.44 173 ALA A CA 1
ATOM 1370 C C . ALA A 1 173 ? 1.837 -7.723 -11.457 1.00 97.44 173 ALA A C 1
ATOM 1372 O O . ALA A 1 173 ? 0.802 -8.302 -11.129 1.00 97.44 173 ALA A O 1
ATOM 1373 N N . GLU A 1 174 ? 2.693 -8.230 -12.340 1.00 97.88 174 GLU A N 1
ATOM 1374 C CA . GLU A 1 174 ? 2.480 -9.498 -13.034 1.00 97.88 174 GLU A CA 1
ATOM 1375 C C . GLU A 1 174 ? 2.513 -10.673 -12.049 1.00 97.88 174 GLU A C 1
ATOM 1377 O O . GLU A 1 174 ? 1.581 -11.478 -12.033 1.00 97.88 174 GLU A O 1
ATOM 1382 N N . ALA A 1 175 ? 3.481 -10.694 -11.126 1.00 98.06 175 ALA A N 1
ATOM 1383 C CA . ALA A 1 175 ? 3.536 -11.692 -10.057 1.00 98.06 175 ALA A CA 1
ATOM 1384 C C . ALA A 1 175 ? 2.280 -11.669 -9.159 1.00 98.06 175 ALA A C 1
ATOM 1386 O O . ALA A 1 175 ? 1.753 -12.720 -8.786 1.00 98.06 175 ALA A O 1
ATOM 1387 N N . PHE A 1 176 ? 1.757 -10.479 -8.832 1.00 97.75 176 PHE A N 1
ATOM 1388 C CA . PHE A 1 176 ? 0.499 -10.357 -8.092 1.00 97.75 176 PHE A CA 1
ATOM 1389 C C . PHE A 1 176 ? -0.691 -10.888 -8.895 1.00 97.75 176 PHE A C 1
ATOM 1391 O O . PHE A 1 176 ? -1.573 -11.514 -8.314 1.00 97.75 176 PHE A O 1
ATOM 1398 N N . ILE A 1 177 ? -0.744 -10.651 -10.209 1.00 96.50 177 ILE A N 1
ATOM 1399 C CA . ILE A 1 177 ? -1.823 -11.155 -11.071 1.00 96.50 177 ILE A CA 1
ATOM 1400 C C . ILE A 1 177 ? -1.816 -12.685 -11.097 1.00 96.50 177 ILE A C 1
ATOM 1402 O O . ILE A 1 177 ? -2.874 -13.292 -10.924 1.00 96.50 177 ILE A O 1
ATOM 1406 N N . GLU A 1 178 ? -0.655 -13.313 -11.286 1.00 96.75 178 GLU A N 1
ATOM 1407 C CA . GLU A 1 178 ? -0.529 -14.776 -11.267 1.00 96.75 178 GLU A CA 1
ATOM 1408 C C . GLU A 1 178 ? -0.975 -15.364 -9.925 1.00 96.75 178 GLU A C 1
ATOM 1410 O O . GLU A 1 178 ? -1.804 -16.277 -9.886 1.00 96.75 178 GLU A O 1
ATOM 1415 N N . TRP A 1 179 ? -0.504 -14.783 -8.820 1.00 97.25 179 TRP A N 1
ATOM 1416 C CA . TRP A 1 179 ? -0.899 -15.194 -7.476 1.00 97.25 179 TRP A CA 1
ATOM 1417 C C . TRP A 1 179 ? -2.396 -14.975 -7.210 1.00 97.25 179 TRP A C 1
ATOM 1419 O O . TRP A 1 179 ? -3.091 -15.850 -6.703 1.00 97.25 179 TRP A O 1
ATOM 1429 N N . ALA A 1 180 ? -2.951 -13.829 -7.595 1.00 96.50 180 ALA A N 1
ATOM 1430 C CA . ALA A 1 180 ? -4.362 -13.537 -7.365 1.00 96.50 180 ALA A CA 1
ATOM 1431 C C . ALA A 1 180 ? -5.291 -14.478 -8.155 1.00 96.50 180 ALA A C 1
ATOM 1433 O O . ALA A 1 180 ? -6.387 -14.799 -7.685 1.00 96.50 180 ALA A O 1
ATOM 1434 N N . LYS A 1 181 ? -4.852 -14.948 -9.333 1.00 95.94 181 LYS A N 1
ATOM 1435 C CA . LYS A 1 181 ? -5.536 -16.004 -10.093 1.00 95.94 181 LYS A CA 1
ATOM 1436 C C . LYS A 1 181 ? -5.473 -17.349 -9.368 1.00 95.94 181 LYS A C 1
ATOM 1438 O O . LYS A 1 181 ? -6.505 -18.012 -9.266 1.00 95.94 181 LYS A O 1
ATOM 1443 N N . SER A 1 182 ? -4.317 -17.738 -8.816 1.00 95.62 182 SER A N 1
ATOM 1444 C CA . SER A 1 182 ? -4.204 -18.982 -8.032 1.00 95.62 182 SER A CA 1
ATOM 1445 C C . SER A 1 182 ? -5.072 -18.957 -6.771 1.00 95.62 182 SER A C 1
ATOM 1447 O O . SER A 1 182 ? -5.678 -19.967 -6.420 1.00 95.62 182 SER A O 1
ATOM 1449 N N . GLU A 1 183 ? -5.207 -17.783 -6.151 1.00 94.94 183 GLU A N 1
ATOM 1450 C CA . GLU A 1 183 ? -6.089 -17.526 -5.005 1.00 94.94 183 GLU A CA 1
ATOM 1451 C C . GLU A 1 183 ? -7.565 -17.314 -5.383 1.00 94.94 183 GLU A C 1
ATOM 1453 O O . GLU A 1 183 ? -8.403 -17.076 -4.509 1.00 94.94 183 GLU A O 1
ATOM 1458 N N . LYS A 1 184 ? -7.901 -17.403 -6.678 1.00 93.44 184 LYS A N 1
ATOM 1459 C CA . LYS A 1 184 ? -9.264 -17.295 -7.222 1.00 93.44 184 LYS A CA 1
ATOM 1460 C C . LYS A 1 184 ? -9.988 -16.020 -6.789 1.00 93.44 184 LYS A C 1
ATOM 1462 O O . LYS A 1 184 ? -11.175 -16.043 -6.461 1.00 93.44 184 LYS A O 1
ATOM 1467 N N . PHE A 1 185 ? -9.282 -14.891 -6.771 1.00 94.44 185 PHE A N 1
ATOM 1468 C CA . PHE A 1 185 ? -9.911 -13.610 -6.460 1.00 94.44 185 PHE A CA 1
ATOM 1469 C C . PHE A 1 185 ? -11.018 -13.297 -7.470 1.00 94.44 185 PHE A C 1
ATOM 1471 O O . PHE A 1 185 ? -10.823 -13.422 -8.677 1.00 94.44 185 PHE A O 1
ATOM 1478 N N . SER A 1 186 ? -12.171 -12.831 -6.981 1.00 91.81 186 SER A N 1
ATOM 1479 C CA . SER A 1 186 ? -13.396 -12.618 -7.777 1.00 91.81 186 SER A CA 1
ATOM 1480 C C . SER A 1 186 ? -13.227 -11.687 -8.981 1.00 91.81 186 SER A C 1
ATOM 1482 O O . SER A 1 186 ? -13.999 -11.743 -9.929 1.00 91.81 186 SER A O 1
ATOM 1484 N N . PHE A 1 187 ? -12.206 -10.833 -8.967 1.00 91.50 187 PHE A N 1
ATOM 1485 C CA . PHE A 1 187 ? -11.892 -9.879 -10.030 1.00 91.50 187 PHE A CA 1
ATOM 1486 C C . PHE A 1 187 ? -10.806 -10.352 -11.007 1.00 91.50 187 PHE A C 1
ATOM 1488 O O . PHE A 1 187 ? -10.419 -9.585 -11.887 1.00 91.50 187 PHE A O 1
ATOM 1495 N N . TRP A 1 188 ? -10.309 -11.576 -10.831 1.00 85.06 188 TRP A N 1
ATOM 1496 C CA . TRP A 1 188 ? -9.392 -12.262 -11.744 1.00 85.06 188 TRP A CA 1
ATOM 1497 C C . TRP A 1 188 ? -9.844 -13.689 -12.076 1.00 85.06 188 TRP A C 1
ATOM 1499 O O . TRP A 1 188 ? -9.107 -14.414 -12.742 1.00 85.06 188 TRP A O 1
ATOM 1509 N N . ALA A 1 189 ? -11.039 -14.088 -11.627 1.00 68.25 189 ALA A N 1
ATOM 1510 C CA . ALA A 1 189 ? -11.687 -15.303 -12.093 1.00 68.25 189 ALA A CA 1
ATOM 1511 C C . ALA A 1 189 ? -11.838 -15.235 -13.621 1.00 68.25 189 ALA A C 1
ATOM 1513 O O . ALA A 1 189 ? -12.185 -14.184 -14.163 1.00 68.25 189 ALA A O 1
ATOM 1514 N N . GLU A 1 190 ? -11.517 -16.333 -14.306 1.00 56.59 190 GLU A N 1
ATOM 1515 C CA . GLU A 1 190 ? -11.696 -16.439 -15.754 1.00 56.59 190 GLU A CA 1
ATOM 1516 C C . GLU A 1 190 ? -13.174 -16.195 -16.101 1.00 56.59 190 GLU A C 1
ATOM 1518 O O . GLU A 1 190 ? -14.061 -16.788 -15.481 1.00 56.59 190 GLU A O 1
ATOM 1523 N N . CYS A 1 191 ? -13.421 -15.273 -17.038 1.00 42.06 191 CYS A N 1
ATOM 1524 C CA . CYS A 1 191 ? -14.722 -15.102 -17.685 1.00 42.06 191 CYS A CA 1
ATOM 1525 C C . CYS A 1 191 ? -15.039 -16.299 -18.586 1.00 42.06 191 CYS A C 1
ATOM 1527 O O . CYS A 1 191 ? -14.100 -16.773 -19.266 1.00 42.06 191 CYS A O 1
#